Protein AF-A0A935DKF0-F1 (afdb_monomer_lite)

Radius of gyration: 23.88 Å; chains: 1; bounding box: 54×40×67 Å

Secondary structure (DSSP, 8-state):
-HHHHHHHTT--EEEEES-EEE-TTS--B--SEEEEET-PPPSSS--SEEEHHHHS---SEEEEEESSS-HHIIIIIHHHHHHHTT-SEEEEEETTTTEEEEEE-SSTT--S-EEEPPBTTBEEETTTTEEEEEETTEEEEEETTEE--S-SHHHHHHHHHHHHHHHHHHHHHHHHHHHHHHHHHHHHHHHHHTT----HHHHHHHHT---HHHHHHHHHHHTT-SSHHHHT-S--

pLDDT: mean 86.47, std 13.77, range [38.09, 98.38]

Sequence (236 aa):
MLGLHFKTLGRVVYLAEEMAVMYPGEEAFSPDVFAVLDVPQPDDDPRLAWVVVDEHKGLDFVLEVLHRGNRNKDLVMNVERYARLGIPEYFIYDRARQQIHGYRLIAPDARRYQCTVPQLGRYGSVVLGLDLVIQGGSLRLYYGIGELIGSDDLIGRLTGMVEDLEAKAEAAEAKIEQALAGMRVAVLAVLGARGIECPDEARARVMSCDDPATLQRWLMRATSVSSAAEALSVEP

Structure (mmCIF, N/CA/C/O backbone):
data_AF-A0A935DKF0-F1
#
_entry.id   AF-A0A935DKF0-F1
#
loop_
_atom_site.group_PDB
_atom_site.id
_atom_site.type_symbol
_atom_site.label_atom_id
_atom_site.label_alt_id
_atom_site.label_comp_id
_atom_site.label_asym_id
_atom_site.label_entity_id
_atom_site.label_seq_id
_atom_site.pdbx_PDB_ins_code
_atom_site.Cartn_x
_atom_site.Cartn_y
_atom_site.Cartn_z
_atom_site.occupancy
_atom_site.B_iso_or_equiv
_atom_site.auth_seq_id
_atom_site.auth_comp_id
_atom_site.auth_asym_id
_atom_site.auth_atom_id
_atom_site.pdbx_PDB_model_num
ATOM 1 N N . MET A 1 1 ? 0.871 -20.009 -16.047 1.00 42.47 1 MET A N 1
ATOM 2 C CA . MET A 1 1 ? 1.677 -19.773 -17.256 1.00 42.47 1 MET A CA 1
ATOM 3 C C . MET A 1 1 ? 1.910 -18.276 -17.595 1.00 42.47 1 MET A C 1
ATOM 5 O O . MET A 1 1 ? 1.881 -17.908 -18.759 1.00 42.47 1 MET A O 1
ATOM 9 N N . LEU A 1 2 ? 2.365 -17.413 -16.657 1.00 38.09 2 LEU A N 1
ATOM 10 C CA . LEU A 1 2 ? 3.020 -16.120 -17.017 1.00 38.09 2 LEU A CA 1
ATOM 11 C C . LEU A 1 2 ? 4.498 -16.212 -17.299 1.00 38.09 2 LEU A C 1
ATOM 13 O O . LEU A 1 2 ? 5.005 -15.426 -18.089 1.00 38.09 2 LEU A O 1
ATOM 17 N N . GLY A 1 3 ? 5.157 -17.224 -16.737 1.00 41.00 3 GLY A N 1
ATOM 18 C CA . GLY A 1 3 ? 6.376 -17.722 -17.349 1.00 41.00 3 GLY A CA 1
ATOM 19 C C . GLY A 1 3 ? 6.145 -18.000 -18.837 1.00 41.00 3 GLY A C 1
ATOM 20 O O . GLY A 1 3 ? 7.072 -17.811 -19.605 1.00 41.00 3 GLY A O 1
ATOM 21 N N . LEU A 1 4 ? 4.911 -18.347 -19.258 1.00 40.88 4 LEU A N 1
ATOM 22 C CA . LEU A 1 4 ? 4.519 -18.477 -20.660 1.00 40.88 4 LEU A CA 1
ATOM 23 C C . LEU A 1 4 ? 4.022 -17.168 -21.296 1.00 40.88 4 LEU A C 1
ATOM 25 O O . LEU A 1 4 ? 4.458 -16.920 -22.397 1.00 40.88 4 LEU A O 1
ATOM 29 N N . HIS A 1 5 ? 3.207 -16.302 -20.677 1.00 43.72 5 HIS A N 1
ATOM 30 C CA . HIS A 1 5 ? 2.820 -14.994 -21.258 1.00 43.72 5 HIS A CA 1
ATOM 31 C C . HIS A 1 5 ? 4.026 -14.069 -21.448 1.00 43.72 5 HIS A C 1
ATOM 33 O O . HIS A 1 5 ? 4.246 -13.565 -22.545 1.00 43.72 5 HIS A O 1
ATOM 39 N N . PHE A 1 6 ? 4.867 -13.919 -20.423 1.00 50.44 6 PHE A N 1
ATOM 40 C CA . PHE A 1 6 ? 6.128 -13.217 -20.558 1.00 50.44 6 PHE A CA 1
ATOM 41 C C . PHE A 1 6 ? 7.109 -14.010 -21.436 1.00 50.44 6 PHE A C 1
ATOM 43 O O . PHE A 1 6 ? 7.626 -13.371 -22.329 1.00 50.44 6 PHE A O 1
ATOM 50 N N . LYS A 1 7 ? 7.258 -15.354 -21.414 1.00 47.69 7 LYS A N 1
ATOM 51 C CA . LYS A 1 7 ? 8.008 -16.056 -22.507 1.00 47.69 7 LYS A CA 1
ATOM 52 C C . LYS A 1 7 ? 7.453 -15.765 -23.905 1.00 47.69 7 LYS A C 1
ATOM 54 O O . LYS A 1 7 ? 8.232 -15.634 -24.839 1.00 47.69 7 LYS A O 1
ATOM 59 N N . THR A 1 8 ? 6.132 -15.697 -24.059 1.00 45.69 8 THR A N 1
ATOM 60 C CA . THR A 1 8 ? 5.428 -15.450 -25.331 1.00 45.69 8 THR A CA 1
ATOM 61 C C . THR A 1 8 ? 5.636 -13.999 -25.771 1.00 45.69 8 THR A C 1
ATOM 63 O O . THR A 1 8 ? 5.724 -13.732 -26.964 1.00 45.69 8 THR A O 1
ATOM 66 N N . LEU A 1 9 ? 5.811 -13.079 -24.814 1.00 53.22 9 LEU A N 1
ATOM 67 C CA . LEU A 1 9 ? 6.280 -11.704 -25.009 1.00 53.22 9 LEU A CA 1
ATOM 68 C C . LEU A 1 9 ? 7.820 -11.554 -24.943 1.00 53.22 9 LEU A C 1
ATOM 70 O O . LEU A 1 9 ? 8.320 -10.441 -25.073 1.00 53.22 9 LEU A O 1
ATOM 74 N N . GLY A 1 10 ? 8.576 -12.636 -24.721 1.00 55.16 10 GLY A N 1
ATOM 75 C CA . GLY A 1 10 ? 10.035 -12.652 -24.534 1.00 55.16 10 GLY A CA 1
ATOM 76 C C . GLY A 1 10 ? 10.608 -12.064 -23.227 1.00 55.16 10 GLY A C 1
ATOM 77 O O . GLY A 1 10 ? 11.793 -11.757 -23.191 1.00 55.16 10 GLY A O 1
ATOM 78 N N . ARG A 1 11 ? 9.822 -11.877 -22.167 1.00 69.25 11 ARG A N 1
ATOM 79 C CA . ARG A 1 11 ? 10.219 -11.286 -20.876 1.00 69.25 11 ARG A CA 1
ATOM 80 C C . ARG A 1 11 ? 10.237 -12.334 -19.748 1.00 69.25 11 ARG A C 1
ATOM 82 O O . ARG A 1 11 ? 9.652 -13.410 -19.859 1.00 69.25 11 ARG A O 1
ATOM 89 N N . VAL A 1 12 ? 10.895 -12.015 -18.641 1.00 77.50 12 VAL A N 1
ATOM 90 C CA . VAL A 1 12 ? 10.924 -12.811 -17.399 1.00 77.50 12 VAL A CA 1
ATOM 91 C C . VAL A 1 12 ? 10.653 -11.848 -16.242 1.00 77.50 12 VAL A C 1
ATOM 93 O O . VAL A 1 12 ? 10.974 -10.669 -16.358 1.00 77.50 12 VAL A O 1
ATOM 96 N N . VAL A 1 13 ? 10.012 -12.290 -15.161 1.00 82.75 13 VAL A N 1
ATOM 97 C CA . VAL A 1 13 ? 9.739 -11.424 -14.006 1.00 82.75 13 VAL A CA 1
ATOM 98 C C . VAL A 1 13 ? 9.617 -12.236 -12.720 1.00 82.75 13 VAL A C 1
ATOM 100 O O . VAL A 1 13 ? 9.028 -13.319 -12.698 1.00 82.75 13 VAL A O 1
ATOM 103 N N . TYR A 1 14 ? 10.165 -11.674 -11.652 1.00 87.44 14 TYR A N 1
ATOM 104 C CA . TYR A 1 14 ? 10.030 -12.124 -10.282 1.00 87.44 14 TYR A CA 1
ATOM 105 C C . TYR A 1 14 ? 9.002 -11.236 -9.590 1.00 87.44 14 TYR A C 1
ATOM 107 O O . TYR A 1 14 ? 9.094 -10.012 -9.681 1.00 87.44 14 TYR A O 1
ATOM 115 N N . LEU A 1 15 ? 8.039 -11.840 -8.898 1.00 86.81 15 LEU A N 1
ATOM 116 C CA . LEU A 1 15 ? 7.048 -11.128 -8.092 1.00 86.81 15 LEU A CA 1
ATOM 117 C C . LEU A 1 15 ? 7.130 -11.616 -6.645 1.00 86.81 15 LEU A C 1
ATOM 119 O O . LEU A 1 15 ? 7.289 -12.820 -6.401 1.00 86.81 15 LEU A O 1
ATOM 123 N N . ALA A 1 16 ? 6.970 -10.703 -5.697 1.00 87.69 16 ALA A N 1
ATOM 124 C CA . ALA A 1 16 ? 6.840 -11.023 -4.282 1.00 87.69 16 ALA A CA 1
ATOM 125 C C . ALA A 1 16 ? 5.881 -10.052 -3.587 1.00 87.69 16 ALA A C 1
ATOM 127 O O . ALA A 1 16 ? 5.650 -8.943 -4.073 1.00 87.69 16 ALA A O 1
ATOM 128 N N . GLU A 1 17 ? 5.353 -10.501 -2.452 1.00 86.75 17 GLU A N 1
ATOM 129 C CA . GLU A 1 17 ? 4.490 -9.741 -1.552 1.00 86.75 17 GLU A CA 1
ATOM 130 C C . GLU A 1 17 ? 5.087 -9.732 -0.145 1.00 86.75 17 GLU A C 1
ATOM 132 O O . GLU A 1 17 ? 5.740 -10.707 0.240 1.00 86.75 17 GLU A O 1
ATOM 137 N N . GLU A 1 18 ? 4.890 -8.639 0.595 1.00 87.31 18 GLU A N 1
ATOM 138 C CA . GLU A 1 18 ? 5.276 -8.482 2.010 1.00 87.31 18 GLU A CA 1
ATOM 139 C C . GLU A 1 18 ? 6.719 -8.950 2.347 1.00 87.31 18 GLU A C 1
ATOM 141 O O . GLU A 1 18 ? 7.042 -9.269 3.496 1.00 87.31 18 GLU A O 1
ATOM 146 N N . MET A 1 19 ? 7.622 -8.957 1.359 1.00 91.88 19 MET A N 1
ATOM 147 C CA . MET A 1 19 ? 8.996 -9.444 1.481 1.00 91.88 19 MET A CA 1
ATOM 148 C C . MET A 1 19 ? 9.962 -8.294 1.763 1.00 91.88 19 MET A C 1
ATOM 150 O O . MET A 1 19 ? 9.940 -7.259 1.100 1.00 91.88 19 MET A O 1
ATOM 154 N N . ALA A 1 20 ? 10.878 -8.513 2.710 1.00 95.94 20 ALA A N 1
ATOM 155 C CA . ALA A 1 20 ? 11.903 -7.536 3.051 1.00 95.94 20 ALA A CA 1
ATOM 156 C C . ALA A 1 20 ? 12.843 -7.254 1.866 1.00 95.94 20 ALA A C 1
ATOM 158 O O . ALA A 1 20 ? 13.360 -8.172 1.231 1.00 95.94 20 ALA A O 1
ATOM 159 N N . VAL A 1 21 ? 13.113 -5.975 1.619 1.00 97.75 21 VAL A N 1
ATOM 160 C CA . VAL A 1 21 ? 13.995 -5.457 0.572 1.00 97.75 21 VAL A CA 1
ATOM 161 C C . VAL A 1 21 ? 15.093 -4.614 1.213 1.00 97.75 21 VAL A C 1
ATOM 163 O O . VAL A 1 21 ? 14.830 -3.752 2.058 1.00 97.75 21 VAL A O 1
ATOM 166 N N . MET A 1 22 ? 16.336 -4.855 0.802 1.00 98.06 22 MET A N 1
ATOM 167 C CA . MET A 1 22 ? 17.527 -4.208 1.349 1.00 98.06 22 MET A CA 1
ATOM 168 C C . MET A 1 22 ? 18.348 -3.568 0.232 1.00 98.06 22 MET A C 1
ATOM 170 O O . MET A 1 22 ? 18.976 -4.256 -0.576 1.00 98.06 22 MET A O 1
ATOM 174 N N . TYR A 1 23 ? 18.356 -2.234 0.210 1.00 97.62 23 TYR A N 1
ATOM 175 C CA . TYR A 1 23 ? 19.265 -1.437 -0.612 1.00 97.62 23 TYR A CA 1
ATOM 176 C C . TYR A 1 23 ? 20.509 -1.041 0.206 1.00 97.62 23 TYR A C 1
ATOM 178 O O . TYR A 1 23 ? 20.406 -0.845 1.419 1.00 97.62 23 TYR A O 1
ATOM 186 N N . PRO A 1 24 ? 21.690 -0.897 -0.422 1.00 96.00 24 PRO A N 1
ATOM 187 C CA . PRO A 1 24 ? 22.899 -0.479 0.284 1.00 96.00 24 PRO A CA 1
ATOM 188 C C . PRO A 1 24 ? 22.721 0.884 0.963 1.00 96.00 24 PRO A C 1
ATOM 190 O O . PRO A 1 24 ? 22.338 1.853 0.312 1.00 96.00 24 PRO A O 1
ATOM 193 N N . GLY A 1 25 ? 23.053 0.969 2.255 1.00 94.44 25 GLY A N 1
ATOM 194 C CA . GLY A 1 25 ? 23.004 2.226 3.013 1.00 94.44 25 GLY A CA 1
ATOM 195 C C . GLY A 1 25 ? 21.595 2.720 3.358 1.00 94.44 25 GLY A C 1
ATOM 196 O O . GLY A 1 25 ? 21.448 3.853 3.804 1.00 94.44 25 GLY A O 1
ATOM 197 N N . GLU A 1 26 ? 20.576 1.884 3.171 1.00 95.44 26 GLU A N 1
ATOM 198 C CA . GLU A 1 26 ? 19.169 2.210 3.394 1.00 95.44 26 GLU A CA 1
ATOM 199 C C . GLU A 1 26 ? 18.562 1.273 4.442 1.00 95.44 26 GLU A C 1
ATOM 201 O O . GLU A 1 26 ? 18.921 0.098 4.522 1.00 95.44 26 GLU A O 1
ATOM 206 N N . GLU A 1 27 ? 17.619 1.772 5.245 1.00 94.88 27 GLU A N 1
ATOM 207 C CA . GLU A 1 27 ? 16.865 0.910 6.163 1.00 94.88 27 GLU A CA 1
ATOM 208 C C . GLU A 1 27 ? 16.063 -0.135 5.377 1.00 94.88 27 GLU A C 1
ATOM 210 O O . GLU A 1 27 ? 15.491 0.170 4.329 1.00 94.88 27 GLU A O 1
ATOM 215 N N . ALA A 1 28 ? 15.976 -1.364 5.882 1.00 95.62 28 ALA A N 1
ATOM 216 C CA . ALA A 1 28 ? 15.141 -2.377 5.246 1.00 95.62 28 ALA A CA 1
ATOM 217 C C . ALA A 1 28 ? 13.673 -1.915 5.192 1.00 95.62 28 ALA A C 1
ATOM 219 O O . ALA A 1 28 ? 13.174 -1.252 6.103 1.00 95.62 28 ALA A O 1
ATOM 220 N N . PHE A 1 29 ? 12.974 -2.267 4.119 1.00 95.69 29 PHE A N 1
ATOM 221 C CA . PHE A 1 29 ? 11.543 -2.005 3.967 1.00 95.69 29 PHE A CA 1
ATOM 222 C C . PHE A 1 29 ? 10.854 -3.205 3.333 1.00 95.69 29 PHE A C 1
ATOM 224 O O . PHE A 1 29 ? 11.515 -4.056 2.753 1.00 95.69 29 PHE A O 1
ATOM 231 N N . SER A 1 30 ? 9.534 -3.282 3.452 1.00 95.00 30 SER A N 1
ATOM 232 C CA . SER A 1 30 ? 8.739 -4.365 2.882 1.00 95.00 30 SER A CA 1
ATOM 233 C C . SER A 1 30 ? 7.560 -3.752 2.131 1.00 95.00 30 SER A C 1
ATOM 235 O O . SER A 1 30 ? 6.676 -3.207 2.793 1.00 95.00 30 SER A O 1
ATOM 237 N N . PRO A 1 31 ? 7.596 -3.706 0.787 1.00 93.81 31 PRO A N 1
ATOM 238 C CA . PRO A 1 31 ? 6.445 -3.298 -0.009 1.00 93.81 31 PRO A CA 1
ATOM 239 C C . PRO A 1 31 ? 5.356 -4.369 0.017 1.00 93.81 31 PRO A C 1
ATOM 241 O O . PRO A 1 31 ? 5.678 -5.560 0.044 1.00 93.81 31 PRO A O 1
ATOM 244 N N . ASP A 1 32 ? 4.094 -3.960 -0.091 1.00 89.31 32 ASP A N 1
ATOM 245 C CA . ASP A 1 32 ? 2.977 -4.902 -0.192 1.00 89.31 32 ASP A CA 1
ATOM 246 C C . ASP A 1 32 ? 3.136 -5.812 -1.414 1.00 89.31 32 ASP A C 1
ATOM 248 O O . ASP A 1 32 ? 2.996 -7.025 -1.297 1.00 89.31 32 ASP A O 1
ATOM 252 N N . VAL A 1 33 ? 3.505 -5.245 -2.570 1.00 90.81 33 VAL A N 1
ATOM 253 C CA . VAL A 1 33 ? 3.852 -5.992 -3.784 1.00 90.81 33 VAL A CA 1
ATOM 254 C C . VAL A 1 33 ? 5.016 -5.328 -4.518 1.00 90.81 33 VAL A C 1
ATOM 256 O O . VAL A 1 33 ? 5.046 -4.108 -4.703 1.00 90.81 33 VAL A O 1
ATOM 259 N N . PHE A 1 34 ? 5.949 -6.126 -5.038 1.00 94.44 34 PHE A N 1
ATOM 260 C CA . PHE A 1 34 ? 6.952 -5.641 -5.986 1.00 94.44 34 PHE A CA 1
ATOM 261 C C . PHE A 1 34 ? 7.253 -6.632 -7.106 1.00 94.44 34 PHE A C 1
ATOM 263 O O . PHE A 1 34 ? 7.057 -7.842 -6.965 1.00 94.44 34 PHE A O 1
ATOM 270 N N . ALA A 1 35 ? 7.791 -6.106 -8.209 1.00 92.62 35 ALA A N 1
ATOM 271 C CA . ALA A 1 35 ? 8.281 -6.900 -9.325 1.00 92.62 35 ALA A CA 1
ATOM 272 C C . ALA A 1 35 ? 9.714 -6.529 -9.727 1.00 92.62 35 ALA A C 1
ATOM 274 O O . ALA A 1 35 ? 10.123 -5.365 -9.660 1.00 92.62 35 ALA A O 1
ATOM 275 N N . VAL A 1 36 ? 10.451 -7.534 -10.197 1.00 94.31 36 VAL A N 1
ATOM 276 C CA . VAL A 1 36 ? 11.792 -7.403 -10.776 1.00 94.31 36 VAL A CA 1
ATOM 277 C C . VAL A 1 36 ? 11.797 -8.106 -12.124 1.00 94.31 36 VAL A C 1
ATOM 279 O O . VAL A 1 36 ? 11.586 -9.314 -12.210 1.00 94.31 36 VAL A O 1
ATOM 282 N N . LEU A 1 37 ? 12.009 -7.353 -13.194 1.00 90.00 37 LEU A N 1
ATOM 283 C CA . LEU A 1 37 ? 12.078 -7.874 -14.550 1.00 90.00 37 LEU A CA 1
ATOM 284 C C . LEU A 1 37 ? 13.372 -8.654 -14.774 1.00 90.00 37 LEU A C 1
ATOM 286 O O . LEU A 1 37 ? 14.383 -8.446 -14.108 1.00 90.00 37 LEU A O 1
ATOM 290 N N . ASP A 1 38 ? 13.351 -9.532 -15.762 1.00 88.62 38 ASP A N 1
ATOM 291 C CA . ASP A 1 38 ? 14.474 -10.345 -16.231 1.00 88.62 38 ASP A CA 1
ATOM 292 C C . ASP A 1 38 ? 15.071 -11.284 -15.168 1.00 88.62 38 ASP A C 1
ATOM 294 O O . ASP A 1 38 ? 16.125 -11.878 -15.384 1.00 88.62 38 ASP A O 1
ATOM 298 N N . VAL A 1 39 ? 14.378 -11.463 -14.039 1.00 88.94 39 VAL A N 1
ATOM 299 C CA . VAL A 1 39 ? 14.744 -12.399 -12.973 1.00 88.94 39 VAL A CA 1
ATOM 300 C C . VAL A 1 39 ? 13.658 -13.463 -12.855 1.00 88.94 39 VAL A C 1
ATOM 302 O O . VAL A 1 39 ? 12.492 -13.114 -12.684 1.00 88.94 39 VAL A O 1
ATOM 305 N N . PRO A 1 40 ? 13.985 -14.760 -12.967 1.00 83.00 40 PRO A N 1
ATOM 306 C CA . PRO A 1 40 ? 12.988 -15.812 -12.845 1.00 83.00 40 PRO A CA 1
ATOM 307 C C . PRO A 1 40 ? 12.544 -16.011 -11.390 1.00 83.00 40 PRO A C 1
ATOM 309 O O . PRO A 1 40 ? 13.324 -15.857 -10.444 1.00 83.00 40 PRO A O 1
ATOM 312 N N . GLN A 1 41 ? 11.286 -16.419 -11.220 1.00 79.44 41 GLN A N 1
ATOM 313 C CA . GLN A 1 41 ? 10.832 -17.041 -9.979 1.00 79.44 41 GLN A CA 1
ATOM 314 C C . GLN A 1 41 ? 11.560 -18.392 -9.838 1.00 79.44 41 GLN A C 1
ATOM 316 O O . GLN A 1 41 ? 11.537 -19.164 -10.797 1.00 79.44 41 GLN A O 1
ATOM 321 N N . PRO A 1 42 ? 12.239 -18.672 -8.713 1.00 78.38 42 PRO A N 1
ATOM 322 C CA . PRO A 1 42 ? 12.850 -19.978 -8.500 1.00 78.38 42 PRO A CA 1
ATOM 323 C C . PRO A 1 42 ? 11.754 -21.039 -8.330 1.00 78.38 42 PRO A C 1
ATOM 325 O O . PRO A 1 42 ? 10.728 -20.764 -7.705 1.00 78.38 42 PRO A O 1
ATOM 328 N N . ASP A 1 43 ? 11.970 -22.226 -8.905 1.00 69.06 43 ASP A N 1
ATOM 329 C CA . ASP A 1 43 ? 11.039 -23.359 -8.797 1.00 69.06 43 ASP A CA 1
ATOM 330 C C . ASP A 1 43 ? 11.074 -23.987 -7.388 1.00 69.06 43 ASP A C 1
ATOM 332 O O . ASP A 1 43 ? 10.043 -24.424 -6.882 1.00 69.06 43 ASP A O 1
ATOM 336 N N . ASP A 1 44 ? 12.243 -23.946 -6.737 1.00 65.88 44 ASP A N 1
ATOM 337 C CA . ASP A 1 44 ? 12.513 -24.440 -5.384 1.00 65.88 44 ASP A CA 1
ATOM 338 C C . ASP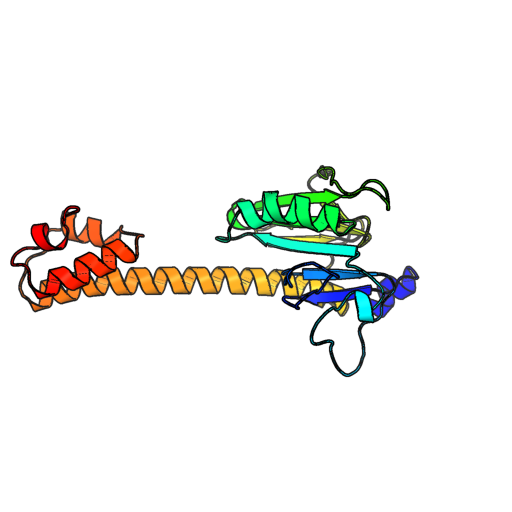 A 1 44 ? 13.281 -23.372 -4.578 1.00 65.88 44 ASP A C 1
ATOM 340 O O . ASP A 1 44 ? 14.088 -22.638 -5.145 1.00 65.88 44 ASP A O 1
ATOM 344 N N . ASP A 1 45 ? 13.063 -23.318 -3.258 1.00 63.94 45 ASP A N 1
ATOM 345 C CA . ASP A 1 45 ? 13.691 -22.379 -2.304 1.00 63.94 45 ASP A CA 1
ATOM 346 C C . ASP A 1 45 ? 13.329 -20.888 -2.532 1.00 63.94 45 ASP A C 1
ATOM 348 O O . ASP A 1 45 ? 14.038 -20.139 -3.216 1.00 63.94 45 ASP A O 1
ATOM 352 N N . PRO A 1 46 ? 12.183 -20.420 -1.994 1.00 77.12 46 PRO A N 1
ATOM 353 C CA . PRO A 1 46 ? 11.786 -19.029 -2.137 1.00 77.12 46 PRO A CA 1
ATOM 354 C C . PRO A 1 46 ? 12.746 -18.115 -1.370 1.00 77.12 46 PRO A C 1
ATOM 356 O O . PRO A 1 46 ? 13.083 -18.356 -0.211 1.00 77.12 46 PRO A O 1
ATOM 359 N N . ARG A 1 47 ? 13.130 -17.002 -2.003 1.00 87.31 47 ARG A N 1
ATOM 360 C CA . ARG A 1 47 ? 13.923 -15.955 -1.350 1.00 87.31 47 ARG A CA 1
ATOM 361 C C . ARG A 1 47 ? 13.231 -15.505 -0.065 1.00 87.31 47 ARG A C 1
ATOM 363 O O . ARG A 1 47 ? 12.040 -15.209 -0.075 1.00 87.31 47 ARG A O 1
ATOM 370 N N . LEU A 1 48 ? 13.991 -15.393 1.021 1.00 90.19 48 LEU A N 1
ATOM 371 C CA . LEU A 1 48 ? 13.492 -14.827 2.281 1.00 90.19 48 LEU A CA 1
ATOM 372 C C . LEU A 1 48 ? 13.485 -13.291 2.263 1.00 90.19 48 LEU A C 1
ATOM 374 O O . LEU A 1 48 ? 12.719 -12.663 2.990 1.00 90.19 48 LEU A O 1
ATOM 378 N N . ALA A 1 49 ? 14.350 -12.689 1.444 1.00 94.12 49 ALA A N 1
ATOM 379 C CA . ALA A 1 49 ? 14.463 -11.251 1.257 1.00 94.12 49 ALA A CA 1
ATOM 380 C C . ALA A 1 49 ? 15.062 -10.931 -0.119 1.00 94.12 49 ALA A C 1
ATOM 382 O O . ALA A 1 49 ? 15.766 -11.754 -0.705 1.00 94.12 49 ALA A O 1
ATOM 383 N N . TRP A 1 50 ? 14.827 -9.713 -0.602 1.00 96.62 50 TRP A N 1
ATOM 384 C CA . TRP A 1 50 ? 15.485 -9.159 -1.779 1.00 96.62 50 TRP A CA 1
ATOM 385 C C . TRP A 1 50 ? 16.654 -8.262 -1.361 1.00 96.62 50 TRP A C 1
ATOM 387 O O . TRP A 1 50 ? 16.463 -7.112 -0.954 1.00 96.62 50 TRP A O 1
ATOM 397 N N . VAL A 1 51 ? 17.879 -8.774 -1.452 1.00 97.00 51 VAL A N 1
ATOM 398 C CA . VAL A 1 51 ? 19.092 -8.015 -1.117 1.00 97.00 51 VAL A CA 1
ATOM 399 C C . VAL A 1 51 ? 19.729 -7.511 -2.405 1.00 97.00 51 VAL A C 1
ATOM 401 O O . VAL A 1 51 ? 20.306 -8.281 -3.163 1.00 97.00 51 VAL A O 1
ATOM 404 N N . VAL A 1 52 ? 19.658 -6.203 -2.663 1.00 97.25 52 VAL A N 1
ATOM 405 C CA . VAL A 1 52 ? 20.078 -5.614 -3.952 1.00 97.25 52 VAL A CA 1
ATOM 406 C C . VAL A 1 52 ? 21.563 -5.830 -4.247 1.00 97.25 52 VAL A C 1
ATOM 408 O O . VAL A 1 52 ? 21.941 -5.939 -5.410 1.00 97.25 52 VAL A O 1
ATOM 411 N N . VAL A 1 53 ? 22.404 -5.904 -3.210 1.00 96.38 53 VAL A N 1
ATOM 412 C CA . VAL A 1 53 ? 23.835 -6.223 -3.362 1.00 96.38 53 VAL A CA 1
ATOM 413 C C . VAL A 1 53 ? 24.027 -7.641 -3.890 1.00 96.38 53 VAL A C 1
ATOM 415 O O . VAL A 1 53 ? 24.830 -7.837 -4.795 1.00 96.38 53 VAL A O 1
ATOM 418 N N . ASP A 1 54 ? 23.275 -8.604 -3.360 1.00 95.00 54 ASP A N 1
ATOM 419 C CA . ASP A 1 54 ? 23.416 -10.018 -3.710 1.00 95.00 54 ASP A CA 1
ATOM 420 C C . ASP A 1 54 ? 22.763 -10.307 -5.070 1.00 95.00 54 ASP A C 1
ATOM 422 O O . ASP A 1 54 ? 23.338 -10.982 -5.924 1.00 95.00 54 ASP A O 1
ATOM 426 N N . GLU A 1 55 ? 21.592 -9.717 -5.319 1.00 94.19 55 GLU A N 1
ATOM 427 C CA . GLU A 1 55 ? 20.843 -9.859 -6.574 1.00 94.19 55 GLU A CA 1
ATOM 428 C C . GLU A 1 55 ? 21.437 -9.028 -7.721 1.00 94.19 55 GLU A C 1
ATOM 430 O O . GLU A 1 55 ? 21.107 -9.245 -8.885 1.00 94.19 55 GLU A O 1
ATOM 435 N N . HIS A 1 56 ? 22.296 -8.049 -7.408 1.00 95.38 56 HIS A N 1
ATOM 436 C CA . HIS A 1 56 ? 22.853 -7.072 -8.353 1.00 95.38 56 HIS A CA 1
ATOM 437 C C . HIS A 1 56 ? 21.784 -6.296 -9.147 1.00 95.38 56 HIS A C 1
ATOM 439 O O . HIS A 1 56 ? 22.062 -5.737 -10.212 1.00 95.38 56 HIS A O 1
ATOM 445 N N . LYS A 1 57 ? 20.548 -6.250 -8.634 1.00 95.62 57 LYS A N 1
ATOM 446 C CA . LYS A 1 57 ? 19.397 -5.627 -9.287 1.00 95.62 57 LYS A CA 1
ATOM 447 C C . LYS A 1 57 ? 18.411 -5.063 -8.263 1.00 95.62 57 LYS A C 1
ATOM 449 O O . LYS A 1 57 ? 18.096 -5.692 -7.255 1.00 95.62 57 LYS A O 1
ATOM 454 N N . GLY A 1 58 ? 17.948 -3.843 -8.527 1.00 96.44 58 GLY A N 1
ATOM 455 C CA . GLY A 1 58 ? 16.883 -3.189 -7.767 1.00 96.44 58 GLY A CA 1
ATOM 456 C C . GLY A 1 58 ? 15.487 -3.590 -8.245 1.00 96.44 58 GLY A C 1
ATOM 457 O O . GLY A 1 58 ? 15.336 -4.302 -9.234 1.00 96.44 58 GLY A O 1
ATOM 458 N N . LEU A 1 59 ? 14.464 -3.099 -7.551 1.00 97.94 59 LEU A N 1
ATOM 459 C CA . LEU A 1 59 ? 13.069 -3.288 -7.936 1.00 97.94 59 LEU A CA 1
ATOM 460 C C . LEU A 1 59 ? 12.733 -2.495 -9.202 1.00 97.94 59 LEU A C 1
ATOM 462 O O . LEU A 1 59 ? 13.171 -1.352 -9.352 1.00 97.94 59 LEU A O 1
ATOM 466 N N . ASP A 1 60 ? 11.908 -3.079 -10.070 1.00 97.38 60 ASP A N 1
ATOM 467 C CA . ASP A 1 60 ? 11.425 -2.426 -11.291 1.00 97.38 60 ASP A CA 1
ATOM 468 C C . ASP A 1 60 ? 10.036 -1.788 -11.093 1.00 97.38 60 ASP A C 1
ATOM 470 O O . ASP A 1 60 ? 9.712 -0.763 -11.694 1.00 97.38 60 ASP A O 1
ATOM 474 N N . PHE A 1 61 ? 9.213 -2.377 -10.225 1.00 97.06 61 PHE A N 1
ATOM 475 C CA . PHE A 1 61 ? 7.853 -1.92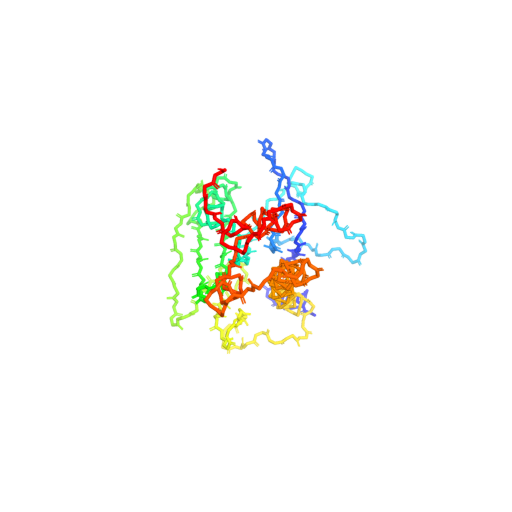8 -9.933 1.00 97.06 61 PHE A CA 1
ATOM 476 C C . PHE A 1 61 ? 7.512 -2.179 -8.467 1.00 97.06 61 PHE A C 1
ATOM 478 O O . PHE A 1 61 ? 7.858 -3.230 -7.926 1.00 97.06 61 PHE A O 1
ATOM 485 N N . VAL A 1 62 ? 6.783 -1.249 -7.856 1.00 97.44 62 VAL A N 1
ATOM 486 C CA . VAL A 1 62 ? 6.196 -1.399 -6.520 1.00 97.44 62 VAL A CA 1
ATOM 487 C C . VAL A 1 62 ? 4.720 -1.002 -6.550 1.00 97.44 62 VAL A C 1
ATOM 489 O O . VAL A 1 62 ? 4.366 0.005 -7.166 1.00 97.44 62 VAL A O 1
ATOM 492 N N . LEU A 1 63 ? 3.876 -1.763 -5.855 1.00 94.38 63 LEU A N 1
ATOM 493 C CA . LEU A 1 63 ? 2.476 -1.450 -5.581 1.00 94.38 63 LEU A CA 1
ATOM 494 C C . LEU A 1 63 ? 2.220 -1.539 -4.072 1.00 94.38 63 LEU A C 1
ATOM 496 O O . LEU A 1 63 ? 2.524 -2.556 -3.462 1.00 94.38 63 LEU A O 1
ATOM 500 N N . GLU A 1 64 ? 1.637 -0.487 -3.502 1.00 92.62 64 GLU A N 1
ATOM 501 C CA . GLU A 1 64 ? 1.185 -0.448 -2.101 1.00 92.62 64 GLU A CA 1
ATOM 502 C C . GLU A 1 64 ? -0.343 -0.348 -2.040 1.00 92.62 64 GLU A C 1
ATOM 504 O O . GLU A 1 64 ? -0.960 0.346 -2.858 1.00 92.62 64 GLU A O 1
ATOM 509 N N . VAL A 1 65 ? -0.965 -0.988 -1.053 1.00 88.31 65 VAL A N 1
ATOM 510 C CA . VAL A 1 65 ? -2.407 -0.925 -0.791 1.00 88.31 65 VAL A CA 1
ATOM 511 C C . VAL A 1 65 ? -2.650 -0.061 0.447 1.00 88.31 65 VAL A C 1
ATOM 513 O O . VAL A 1 65 ? -2.566 -0.482 1.600 1.00 88.31 65 VAL A O 1
ATOM 516 N N . LEU A 1 66 ? -3.000 1.202 0.212 1.00 84.56 66 LEU A N 1
ATOM 517 C CA . LEU A 1 66 ? -3.278 2.164 1.269 1.00 84.56 66 LEU A CA 1
ATOM 518 C C . LEU A 1 66 ? -4.720 2.009 1.780 1.00 84.56 66 LEU A C 1
ATOM 520 O O . LEU A 1 66 ? -5.685 2.361 1.101 1.00 84.56 66 LEU A O 1
ATOM 524 N N . HIS A 1 67 ? -4.857 1.544 3.022 1.00 74.81 67 HIS A N 1
ATOM 525 C CA . HIS A 1 67 ? -6.125 1.523 3.762 1.00 74.81 67 HIS A CA 1
ATOM 526 C C . HIS A 1 67 ? -6.120 2.558 4.914 1.00 74.81 67 HIS A C 1
ATOM 528 O O . HIS A 1 67 ? -6.158 3.762 4.662 1.00 74.81 67 HIS A O 1
ATOM 534 N N . ARG A 1 68 ? -6.015 2.124 6.181 1.00 64.56 68 ARG A N 1
ATOM 535 C CA . ARG A 1 68 ? -5.871 2.980 7.386 1.00 64.56 68 ARG A CA 1
ATOM 536 C C . ARG A 1 68 ? -4.400 3.252 7.758 1.00 64.56 68 ARG A C 1
ATOM 538 O O . ARG A 1 68 ? -4.102 3.659 8.878 1.00 64.56 68 ARG A O 1
ATOM 545 N N . GLY A 1 69 ? -3.481 2.992 6.827 1.00 69.31 69 GLY A N 1
ATOM 546 C CA . GLY A 1 69 ? -2.043 3.192 6.995 1.00 69.31 69 GLY A CA 1
ATOM 547 C C . GLY A 1 69 ? -1.634 4.666 7.049 1.00 69.31 69 GLY A C 1
ATOM 548 O O . GLY A 1 69 ? -2.436 5.587 6.861 1.00 69.31 69 GLY A O 1
ATOM 549 N N . ASN A 1 70 ? -0.349 4.906 7.300 1.00 80.50 70 ASN A N 1
ATOM 550 C CA . ASN A 1 70 ? 0.195 6.257 7.322 1.00 80.50 70 ASN A CA 1
ATOM 551 C C . ASN A 1 70 ? 0.253 6.830 5.896 1.00 80.50 70 ASN A C 1
ATOM 553 O O . ASN A 1 70 ? 1.225 6.646 5.177 1.00 80.50 70 ASN A O 1
ATOM 557 N N . ARG A 1 71 ? -0.759 7.611 5.510 1.00 89.50 71 ARG A N 1
ATOM 558 C CA . ARG A 1 71 ? -0.817 8.258 4.187 1.00 89.50 71 ARG A CA 1
ATOM 559 C C . ARG A 1 71 ? 0.429 9.079 3.849 1.00 89.50 71 ARG A C 1
ATOM 561 O O . ARG A 1 71 ? 0.789 9.164 2.683 1.00 89.50 71 ARG A O 1
ATOM 568 N N . ASN A 1 72 ? 1.056 9.715 4.841 1.00 89.88 72 ASN A N 1
ATOM 569 C CA . ASN A 1 72 ? 2.276 10.490 4.619 1.00 89.88 72 ASN A CA 1
ATOM 570 C C . ASN A 1 72 ? 3.455 9.575 4.251 1.00 89.88 72 ASN A C 1
ATOM 572 O O . ASN A 1 72 ? 4.226 9.923 3.359 1.00 89.88 72 ASN A O 1
ATOM 576 N N . LYS A 1 73 ? 3.539 8.383 4.861 1.00 90.88 73 LYS A N 1
ATOM 577 C CA . LYS A 1 73 ? 4.513 7.352 4.481 1.00 90.88 73 LYS A CA 1
ATOM 578 C C . LYS A 1 73 ? 4.367 7.026 2.995 1.00 90.88 73 LYS A C 1
ATOM 580 O O . LYS A 1 73 ? 5.317 7.228 2.251 1.00 90.88 73 LYS A O 1
ATOM 585 N N . ASP A 1 74 ? 3.188 6.601 2.549 1.00 91.88 74 ASP A N 1
ATOM 586 C CA . ASP A 1 74 ? 3.053 6.053 1.192 1.00 91.88 74 ASP A CA 1
ATOM 587 C C . ASP A 1 74 ? 2.971 7.152 0.112 1.00 91.88 74 ASP A C 1
ATOM 589 O O . ASP A 1 74 ? 3.640 7.065 -0.912 1.00 91.88 74 ASP A O 1
ATOM 593 N N . LEU A 1 75 ? 2.243 8.252 0.348 1.00 94.56 75 LEU A N 1
ATOM 594 C CA . LEU A 1 75 ? 2.028 9.311 -0.660 1.00 94.56 75 LEU A CA 1
ATOM 595 C C . LEU A 1 75 ? 3.123 10.386 -0.711 1.00 94.56 75 LEU A C 1
ATOM 597 O O . LEU A 1 75 ? 3.095 11.227 -1.611 1.00 94.56 75 LEU A O 1
ATOM 601 N N . VAL A 1 76 ? 4.047 10.410 0.253 1.00 95.00 76 VAL A N 1
ATOM 602 C CA . VAL A 1 76 ? 5.118 11.420 0.315 1.00 95.00 76 VAL A CA 1
ATOM 603 C C . VAL A 1 76 ? 6.473 10.760 0.529 1.00 95.00 76 VAL A C 1
ATOM 605 O O . VAL A 1 76 ? 7.324 10.819 -0.358 1.00 95.00 76 VAL A O 1
ATOM 608 N N . MET A 1 77 ? 6.682 10.104 1.673 1.00 95.88 77 MET A N 1
ATOM 609 C CA . MET A 1 77 ? 8.006 9.587 2.033 1.00 95.88 77 MET A CA 1
ATOM 610 C C . MET A 1 77 ? 8.481 8.503 1.058 1.00 95.88 77 MET A C 1
ATOM 612 O O . MET A 1 77 ? 9.608 8.574 0.570 1.00 95.88 77 MET A O 1
ATOM 616 N N . ASN A 1 78 ? 7.623 7.533 0.734 1.00 96.75 78 ASN A N 1
ATOM 617 C CA . ASN A 1 78 ? 7.924 6.447 -0.195 1.00 96.75 78 ASN A CA 1
ATOM 618 C C . ASN A 1 78 ? 8.065 6.953 -1.631 1.00 96.75 78 ASN A C 1
ATOM 620 O O . ASN A 1 78 ? 8.973 6.516 -2.331 1.00 96.75 78 ASN A O 1
ATOM 624 N N . VAL A 1 79 ? 7.255 7.933 -2.050 1.00 97.81 79 VAL A N 1
ATOM 625 C CA . VAL A 1 79 ? 7.395 8.579 -3.368 1.00 97.81 79 VAL A CA 1
ATOM 626 C C . VAL A 1 79 ? 8.801 9.157 -3.533 1.00 97.81 79 VAL A C 1
ATOM 628 O O . VAL A 1 79 ? 9.472 8.896 -4.530 1.00 97.81 79 VAL A O 1
ATOM 631 N N . GLU A 1 80 ? 9.291 9.912 -2.550 1.00 97.69 80 GLU A N 1
ATOM 632 C CA . GLU A 1 80 ? 10.647 10.459 -2.613 1.00 97.69 80 GLU A CA 1
ATOM 633 C C . GLU A 1 80 ? 11.716 9.372 -2.484 1.00 97.69 80 GLU A C 1
ATOM 635 O O . GLU A 1 80 ? 12.721 9.397 -3.198 1.00 97.69 80 GLU A O 1
ATOM 640 N N . ARG A 1 81 ? 11.516 8.423 -1.566 1.00 97.88 81 ARG A N 1
ATOM 641 C CA . ARG A 1 81 ? 12.477 7.360 -1.280 1.00 97.88 81 ARG A CA 1
ATOM 642 C C . ARG A 1 81 ? 12.678 6.447 -2.481 1.00 97.88 81 ARG A C 1
ATOM 644 O O . ARG A 1 81 ? 13.806 6.298 -2.934 1.00 97.88 81 ARG A O 1
ATOM 651 N N . TYR A 1 82 ? 11.612 5.871 -3.019 1.00 98.31 82 TYR A N 1
ATOM 652 C CA . TYR A 1 82 ? 11.686 4.919 -4.127 1.00 98.31 82 TYR A CA 1
ATOM 653 C C . TYR A 1 82 ? 12.227 5.568 -5.401 1.00 98.31 82 TYR A C 1
ATOM 655 O O . TYR A 1 82 ? 13.038 4.958 -6.100 1.00 98.31 82 TYR A O 1
ATOM 663 N N . ALA A 1 83 ? 11.924 6.851 -5.625 1.00 98.12 83 ALA A N 1
ATOM 664 C CA . ALA A 1 83 ? 12.562 7.614 -6.690 1.00 98.12 83 ALA A CA 1
ATOM 665 C C . ALA A 1 83 ? 14.085 7.721 -6.492 1.00 98.12 83 ALA A C 1
ATOM 667 O O . ALA A 1 83 ? 14.838 7.508 -7.442 1.00 98.12 83 ALA A O 1
ATOM 668 N N . ARG A 1 84 ? 14.567 8.007 -5.271 1.00 97.56 84 ARG A N 1
ATOM 669 C CA . ARG A 1 84 ? 16.013 8.044 -4.963 1.00 97.56 84 ARG A CA 1
ATOM 670 C C . ARG A 1 84 ? 16.696 6.683 -5.119 1.00 97.56 84 ARG A C 1
ATOM 672 O O . ARG A 1 84 ? 17.854 6.643 -5.530 1.00 97.56 84 ARG A O 1
ATOM 679 N N . LEU A 1 85 ? 15.986 5.592 -4.839 1.00 97.56 85 LEU A N 1
ATOM 680 C CA . LEU A 1 85 ? 16.474 4.226 -5.067 1.00 97.56 85 LEU A CA 1
ATOM 681 C C . LEU A 1 85 ? 16.511 3.842 -6.554 1.00 97.56 85 LEU A C 1
ATOM 683 O O . LEU A 1 85 ? 17.074 2.807 -6.902 1.00 97.56 85 LEU A O 1
ATOM 687 N N . GLY A 1 86 ? 15.941 4.673 -7.431 1.00 97.69 86 GLY A N 1
ATOM 688 C CA . GLY A 1 86 ? 15.897 4.419 -8.867 1.00 97.69 86 GLY A CA 1
ATOM 689 C C . GLY A 1 86 ? 14.835 3.399 -9.275 1.00 97.69 86 GLY A C 1
ATOM 690 O O . GLY A 1 86 ? 14.950 2.842 -10.360 1.00 97.69 86 GLY A O 1
ATOM 691 N N . ILE A 1 87 ? 13.823 3.150 -8.435 1.00 98.31 87 ILE A N 1
ATOM 692 C CA . ILE A 1 87 ? 12.725 2.231 -8.756 1.00 98.31 87 ILE A CA 1
ATOM 693 C C . ILE A 1 87 ? 11.878 2.872 -9.873 1.00 98.31 87 ILE A C 1
ATOM 695 O O . ILE A 1 87 ? 11.331 3.954 -9.650 1.00 98.31 87 ILE A O 1
ATOM 699 N N . PRO A 1 88 ? 11.760 2.270 -11.068 1.00 98.25 88 PRO A N 1
ATOM 700 C CA . PRO A 1 88 ? 11.118 2.885 -12.230 1.00 98.25 88 PRO A CA 1
ATOM 701 C C . PRO A 1 88 ? 9.648 3.271 -12.042 1.00 98.25 88 PRO A C 1
ATOM 703 O O . PRO A 1 88 ? 9.258 4.372 -12.444 1.00 98.25 88 PRO A O 1
ATOM 706 N N . GLU A 1 89 ? 8.836 2.398 -11.444 1.00 98.19 89 GLU A N 1
ATOM 707 C CA . GLU A 1 89 ? 7.402 2.626 -11.248 1.00 98.19 89 GLU A CA 1
ATOM 708 C C . GLU A 1 89 ? 6.954 2.352 -9.816 1.00 98.19 89 GLU A C 1
ATOM 710 O O . GLU A 1 89 ? 7.313 1.342 -9.214 1.00 98.19 89 GLU A O 1
ATOM 715 N N . TYR A 1 90 ? 6.115 3.249 -9.302 1.00 98.38 90 TYR A N 1
ATOM 716 C CA . TYR A 1 90 ? 5.499 3.127 -7.991 1.00 98.38 90 TYR A CA 1
ATOM 717 C C . TYR A 1 90 ? 4.011 3.462 -8.074 1.00 98.38 90 TYR A C 1
ATOM 719 O O . TYR A 1 90 ? 3.632 4.560 -8.489 1.00 98.38 90 TYR A O 1
ATOM 727 N N . PHE A 1 91 ? 3.167 2.513 -7.688 1.00 97.25 91 PHE A N 1
ATOM 728 C CA . PHE A 1 91 ? 1.722 2.668 -7.644 1.00 97.25 91 PHE A CA 1
ATOM 729 C C . PHE A 1 91 ? 1.202 2.493 -6.221 1.00 97.25 91 PHE A C 1
ATOM 731 O O . PHE A 1 91 ? 1.745 1.737 -5.422 1.00 97.25 91 PHE A O 1
ATOM 738 N N . ILE A 1 92 ? 0.128 3.204 -5.905 1.00 95.38 92 ILE A N 1
ATOM 739 C CA . ILE A 1 92 ? -0.567 3.105 -4.628 1.00 95.38 92 ILE A CA 1
ATOM 740 C C . ILE A 1 92 ? -2.046 2.965 -4.936 1.00 95.38 92 ILE A C 1
ATOM 742 O O . ILE A 1 92 ? -2.633 3.849 -5.568 1.00 95.38 92 ILE A O 1
ATOM 746 N N . TYR A 1 93 ? -2.649 1.880 -4.476 1.00 92.88 93 TYR A N 1
ATOM 747 C CA . TYR A 1 93 ? -4.089 1.725 -4.461 1.00 92.88 93 TYR A CA 1
ATOM 748 C C . TYR A 1 93 ? -4.642 2.216 -3.121 1.00 92.88 93 TYR A C 1
ATOM 750 O O . TYR A 1 93 ? -4.525 1.555 -2.096 1.00 92.88 93 TYR A O 1
ATOM 758 N N . ASP A 1 94 ? -5.243 3.403 -3.123 1.00 91.69 94 ASP A N 1
ATOM 759 C CA . ASP A 1 94 ? -5.953 3.965 -1.978 1.00 91.69 94 ASP A CA 1
ATOM 760 C C . ASP A 1 94 ? -7.353 3.354 -1.893 1.00 91.69 94 ASP A C 1
ATOM 762 O O . ASP A 1 94 ? -8.321 3.868 -2.468 1.00 91.69 94 ASP A O 1
ATOM 766 N N . ARG A 1 95 ? -7.456 2.234 -1.172 1.00 85.44 95 ARG A N 1
ATOM 767 C CA . ARG A 1 95 ? -8.701 1.482 -0.977 1.00 85.44 95 ARG A CA 1
ATOM 768 C C . ARG A 1 95 ? -9.756 2.332 -0.277 1.00 85.44 95 ARG A C 1
ATOM 770 O O . ARG A 1 95 ? -10.923 2.279 -0.658 1.00 85.44 95 ARG A O 1
ATOM 777 N N . ALA A 1 96 ? -9.366 3.146 0.703 1.00 83.38 96 ALA A N 1
ATOM 778 C CA . ALA A 1 96 ? -10.308 3.983 1.446 1.00 83.38 96 ALA A CA 1
ATOM 779 C C . ALA A 1 96 ? -10.963 5.050 0.553 1.00 83.38 96 ALA A C 1
ATOM 781 O O . ALA A 1 96 ? -12.148 5.344 0.709 1.00 83.38 96 ALA A O 1
ATOM 782 N N . ARG A 1 97 ? -10.211 5.625 -0.396 1.00 89.81 97 ARG A N 1
ATOM 783 C CA . ARG A 1 97 ? -10.723 6.654 -1.322 1.00 89.81 97 ARG A CA 1
ATOM 784 C C . ARG A 1 97 ? -11.135 6.132 -2.690 1.00 89.81 97 ARG A C 1
ATOM 786 O O . ARG A 1 97 ? -11.658 6.916 -3.477 1.00 89.81 97 ARG A O 1
ATOM 793 N N . GLN A 1 98 ? -10.905 4.852 -2.973 1.00 89.88 98 GLN A N 1
ATOM 794 C CA . GLN A 1 98 ? -11.099 4.262 -4.297 1.00 89.88 98 GLN A CA 1
ATOM 795 C C . GLN A 1 98 ? -10.334 5.041 -5.377 1.00 89.88 98 GLN A C 1
ATOM 797 O O . GLN A 1 98 ? -10.895 5.463 -6.388 1.00 89.88 98 GLN A O 1
ATOM 802 N N . GLN A 1 99 ? -9.034 5.250 -5.148 1.00 92.62 99 GLN A N 1
ATOM 803 C CA . GLN A 1 99 ? -8.143 5.977 -6.059 1.00 92.62 99 GLN A CA 1
ATOM 804 C C . GLN A 1 99 ? -6.849 5.205 -6.310 1.00 92.62 99 GLN A C 1
ATOM 806 O O . GLN A 1 99 ? -6.366 4.489 -5.439 1.00 92.62 99 GLN A O 1
ATOM 811 N N . ILE A 1 100 ? -6.266 5.382 -7.497 1.00 94.94 100 ILE A N 1
ATOM 812 C CA . ILE A 1 100 ? -4.900 4.941 -7.789 1.00 94.94 100 ILE A CA 1
ATOM 813 C C . ILE A 1 100 ? -4.018 6.183 -7.899 1.00 94.94 100 ILE A C 1
ATOM 815 O O . ILE A 1 100 ? -4.345 7.144 -8.601 1.00 94.94 100 ILE A O 1
ATOM 819 N N . HIS A 1 101 ? -2.873 6.148 -7.231 1.00 96.56 101 HIS A N 1
ATOM 820 C CA . HIS A 1 101 ? -1.780 7.086 -7.447 1.00 96.56 101 HIS A CA 1
ATOM 821 C C . HIS A 1 101 ? -0.672 6.346 -8.188 1.00 96.56 101 HIS A C 1
ATOM 823 O O . HIS A 1 101 ? -0.238 5.293 -7.740 1.00 96.56 101 HIS A O 1
ATOM 829 N N . GLY A 1 102 ? -0.234 6.869 -9.331 1.00 97.50 102 GLY A N 1
ATOM 830 C CA . GLY A 1 102 ? 0.867 6.289 -10.098 1.00 97.50 102 GLY A CA 1
ATOM 831 C C . GLY A 1 102 ? 2.017 7.273 -10.217 1.00 97.50 102 GLY A C 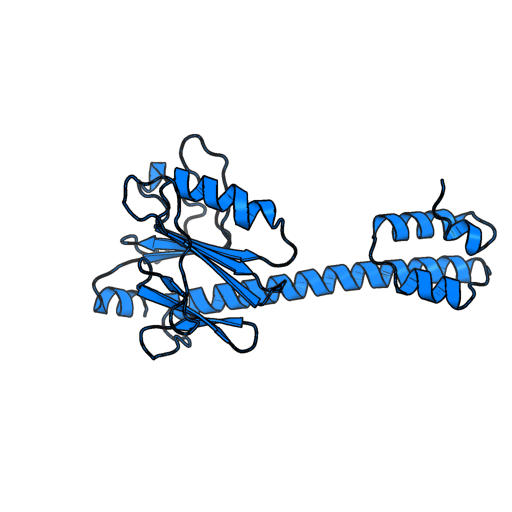1
ATOM 832 O O . GLY A 1 102 ? 1.792 8.466 -10.421 1.00 97.50 102 GLY A O 1
ATOM 833 N N . TYR A 1 103 ? 3.240 6.772 -10.140 1.00 98.31 103 TYR A N 1
ATOM 834 C CA . TYR A 1 103 ? 4.473 7.546 -10.186 1.00 98.31 103 TYR A CA 1
ATOM 835 C C . TYR A 1 103 ? 5.500 6.828 -11.066 1.00 98.31 103 TYR A C 1
ATOM 837 O O . TYR A 1 103 ? 5.651 5.610 -10.975 1.00 98.31 103 TYR A O 1
ATOM 845 N N . ARG A 1 104 ? 6.194 7.569 -11.938 1.00 98.19 104 ARG A N 1
ATOM 846 C CA . ARG A 1 104 ? 7.157 7.001 -12.897 1.00 98.19 104 ARG A CA 1
ATOM 847 C C . ARG A 1 104 ? 8.418 7.846 -13.035 1.00 98.19 104 ARG A C 1
ATOM 849 O O . ARG A 1 104 ? 8.342 9.076 -13.094 1.00 98.19 104 ARG A O 1
ATOM 856 N N . LEU A 1 105 ? 9.581 7.194 -13.080 1.00 98.19 105 LEU A N 1
ATOM 857 C CA . LEU A 1 105 ? 10.842 7.823 -13.476 1.00 98.19 105 LEU A CA 1
ATOM 858 C C . LEU A 1 105 ? 10.873 7.958 -15.000 1.00 98.19 105 LEU A C 1
ATOM 860 O O . LEU A 1 105 ? 10.690 6.985 -15.725 1.00 98.19 105 LEU A O 1
ATOM 864 N N . ILE A 1 106 ? 11.110 9.171 -15.498 1.00 95.19 106 ILE A N 1
ATOM 865 C CA . ILE A 1 106 ? 11.123 9.451 -16.946 1.00 95.19 106 ILE A CA 1
ATOM 866 C C . ILE A 1 106 ? 12.443 9.090 -17.641 1.00 95.19 106 ILE A C 1
ATOM 868 O O . ILE A 1 106 ? 12.506 9.096 -18.867 1.00 95.19 106 ILE A O 1
ATOM 872 N N . ALA A 1 107 ? 13.489 8.796 -16.870 1.00 94.06 107 ALA A N 1
ATOM 873 C CA . ALA A 1 107 ? 14.795 8.374 -17.360 1.00 94.06 107 ALA A CA 1
ATOM 874 C C . ALA A 1 107 ? 15.477 7.454 -16.326 1.00 94.06 107 ALA A C 1
ATOM 876 O O . ALA A 1 107 ? 15.181 7.578 -15.135 1.00 94.06 107 ALA A O 1
ATOM 877 N N . PRO A 1 108 ? 16.399 6.559 -16.732 1.00 89.62 108 PRO A N 1
ATOM 878 C CA . PRO A 1 108 ? 17.063 5.620 -15.814 1.00 89.62 108 PRO A CA 1
ATOM 879 C C . PRO A 1 108 ? 17.898 6.284 -14.700 1.00 89.62 108 PRO A C 1
ATOM 881 O O . PRO A 1 108 ? 18.043 5.757 -13.595 1.00 89.62 108 PRO A O 1
ATOM 884 N N . ASP A 1 109 ? 18.463 7.456 -14.974 1.00 93.38 109 ASP A N 1
ATOM 885 C CA . ASP A 1 109 ? 19.245 8.258 -14.031 1.00 93.38 109 ASP A CA 1
ATOM 886 C C . ASP A 1 109 ? 18.382 9.233 -13.213 1.00 93.38 109 ASP A C 1
ATOM 888 O O . ASP A 1 109 ? 18.868 9.839 -12.255 1.00 93.38 109 ASP A O 1
ATOM 892 N N . ALA A 1 110 ? 17.088 9.355 -13.531 1.00 96.44 110 ALA A N 1
ATOM 893 C CA . ALA A 1 110 ? 16.175 10.194 -12.772 1.00 96.44 110 ALA A CA 1
ATOM 894 C C . ALA A 1 110 ? 16.041 9.685 -11.330 1.00 96.44 110 ALA A C 1
ATOM 896 O O . ALA A 1 110 ? 16.064 8.486 -11.055 1.00 96.44 110 ALA A O 1
ATOM 897 N N . ARG A 1 111 ? 15.890 10.623 -10.393 1.00 96.81 111 ARG A N 1
ATOM 898 C CA . ARG A 1 111 ? 15.721 10.343 -8.955 1.00 96.81 111 ARG A CA 1
ATOM 899 C C . ARG A 1 111 ? 14.510 11.043 -8.346 1.00 96.81 111 ARG A C 1
ATOM 901 O O . ARG A 1 111 ? 14.421 11.231 -7.136 1.00 96.81 111 ARG A O 1
ATOM 908 N N . ARG A 1 112 ? 13.588 11.477 -9.207 1.00 97.88 112 ARG A N 1
ATOM 909 C CA . ARG A 1 112 ? 12.305 12.089 -8.853 1.00 97.88 112 ARG A CA 1
ATOM 910 C C . ARG A 1 112 ? 11.239 11.584 -9.807 1.00 97.88 112 ARG A C 1
ATOM 912 O O . ARG A 1 112 ? 11.454 11.573 -11.018 1.00 97.88 112 ARG A O 1
ATOM 919 N N . TYR A 1 113 ? 10.103 11.196 -9.251 1.00 98.38 113 TYR A N 1
ATOM 920 C CA . TYR A 1 113 ? 8.969 10.735 -10.032 1.00 98.38 113 TYR A CA 1
ATOM 921 C C . TYR A 1 113 ? 8.206 11.873 -10.707 1.00 98.38 113 TYR A C 1
ATOM 923 O O . TYR A 1 113 ? 8.167 13.003 -10.220 1.00 98.38 113 TYR A O 1
ATOM 931 N N . GLN A 1 114 ? 7.522 11.523 -11.792 1.00 97.69 114 GLN A N 1
ATOM 932 C CA . GLN A 1 114 ? 6.363 12.252 -12.292 1.00 97.69 114 GLN A CA 1
ATOM 933 C C . GLN A 1 114 ? 5.085 11.478 -11.979 1.00 97.69 114 GLN A C 1
ATOM 935 O O . GLN A 1 114 ? 5.078 10.247 -12.012 1.00 97.69 114 GLN A O 1
ATOM 940 N N . CYS A 1 115 ? 3.998 12.198 -11.705 1.00 96.75 115 CYS A N 1
ATOM 941 C CA . CYS A 1 115 ? 2.686 11.584 -11.552 1.00 96.75 115 CYS A CA 1
ATOM 942 C C . CYS A 1 115 ? 2.217 10.997 -12.888 1.00 96.75 115 CYS A C 1
ATOM 944 O O . CYS A 1 115 ? 2.262 11.656 -13.926 1.00 96.75 115 CYS A O 1
ATOM 946 N N . THR A 1 116 ? 1.716 9.771 -12.841 1.00 93.94 116 THR A N 1
ATOM 947 C CA . THR A 1 116 ? 1.070 9.107 -13.969 1.00 93.94 116 THR A CA 1
ATOM 948 C C . THR A 1 116 ? -0.395 9.518 -14.011 1.00 93.94 116 THR A C 1
ATOM 950 O O . THR A 1 116 ? -1.100 9.455 -13.004 1.00 93.94 116 THR A O 1
ATOM 953 N N . VAL A 1 117 ? -0.852 9.938 -15.189 1.00 90.88 117 VAL A N 1
ATOM 954 C CA . VAL A 1 117 ? -2.242 10.333 -15.432 1.00 90.88 117 VAL A CA 1
ATOM 955 C C . VAL A 1 117 ? -2.978 9.170 -16.097 1.00 90.88 117 VAL A C 1
ATOM 957 O O . VAL A 1 117 ? -2.471 8.644 -17.094 1.00 90.88 117 VAL A O 1
ATOM 960 N N . PRO A 1 118 ? -4.159 8.768 -15.597 1.00 92.88 118 PRO A N 1
ATOM 961 C CA . PRO A 1 118 ? -4.912 7.683 -16.205 1.00 92.88 118 PRO A CA 1
ATOM 962 C C . PRO A 1 118 ? -5.427 8.061 -17.592 1.00 92.88 118 PRO A C 1
ATOM 964 O O . PRO A 1 118 ? -5.833 9.199 -17.835 1.00 92.88 118 PRO A O 1
ATOM 967 N N . GLN A 1 119 ? -5.478 7.080 -18.486 1.00 91.00 119 GLN A N 1
ATOM 968 C CA . GLN A 1 119 ? -6.109 7.200 -19.798 1.00 91.00 119 GLN A CA 1
ATOM 969 C C . GLN A 1 119 ? -7.405 6.395 -19.779 1.00 91.00 119 GLN A C 1
ATOM 971 O O . GLN A 1 119 ? -7.382 5.196 -19.522 1.00 91.00 119 GLN A O 1
ATOM 976 N N . LEU A 1 120 ? -8.549 7.056 -19.994 1.00 87.56 120 LEU A N 1
ATOM 977 C CA . LEU A 1 120 ? -9.881 6.428 -19.905 1.00 87.56 120 LEU A CA 1
ATOM 978 C C . LEU A 1 120 ? -10.107 5.663 -18.582 1.00 87.56 120 LEU A C 1
ATOM 980 O O . LEU A 1 120 ? -10.711 4.595 -18.563 1.00 87.56 120 LEU A O 1
ATOM 984 N N . GLY A 1 121 ? -9.590 6.200 -17.471 1.00 87.06 121 GLY A N 1
ATOM 985 C CA . GLY A 1 121 ? -9.694 5.575 -16.146 1.00 87.06 121 GLY A CA 1
ATOM 986 C C . GLY A 1 121 ? -8.709 4.429 -15.889 1.00 87.06 121 GLY A C 1
ATOM 987 O O . GLY A 1 121 ? -8.755 3.833 -14.816 1.00 87.06 121 GLY A O 1
ATOM 988 N N . ARG A 1 122 ? -7.804 4.137 -16.831 1.00 92.00 122 ARG A N 1
ATOM 989 C CA . ARG A 1 122 ? -6.788 3.086 -16.710 1.00 92.00 122 ARG A CA 1
ATOM 990 C C . ARG A 1 122 ? -5.417 3.681 -16.428 1.00 92.00 122 ARG A C 1
ATOM 992 O O . ARG A 1 122 ? -4.974 4.604 -17.115 1.00 92.00 122 ARG A O 1
ATOM 999 N N . TYR A 1 123 ? -4.741 3.136 -15.431 1.00 95.69 123 TYR A N 1
ATOM 1000 C CA . TYR A 1 123 ? -3.379 3.502 -15.071 1.00 95.69 123 TYR A CA 1
ATOM 1001 C C . TYR A 1 123 ? -2.409 2.494 -15.686 1.00 95.69 123 TYR A C 1
ATOM 1003 O O . TYR A 1 123 ? -2.227 1.403 -15.157 1.00 95.69 123 TYR A O 1
ATOM 1011 N N . GLY A 1 124 ? -1.794 2.852 -16.811 1.00 93.19 124 GLY A N 1
ATOM 1012 C CA . GLY A 1 124 ? -0.867 1.960 -17.507 1.00 93.19 124 GLY A CA 1
ATOM 1013 C C . GLY A 1 124 ? 0.500 1.890 -16.832 1.00 93.19 124 GLY A C 1
ATOM 1014 O O . GLY A 1 124 ? 1.191 2.909 -16.740 1.00 93.19 124 GLY A O 1
ATOM 1015 N N . SER A 1 125 ? 0.910 0.692 -16.418 1.00 93.44 125 SER A N 1
ATOM 1016 C CA . SER A 1 125 ? 2.281 0.330 -16.052 1.00 93.44 125 SER A CA 1
ATOM 1017 C C . SER A 1 125 ? 3.060 -0.056 -17.308 1.00 93.44 125 SER A C 1
ATOM 1019 O O . SER A 1 125 ? 2.743 -1.032 -17.990 1.00 93.44 125 SER A O 1
ATOM 1021 N N . VAL A 1 126 ? 4.115 0.699 -17.610 1.00 91.81 126 VAL A N 1
ATOM 1022 C CA . VAL A 1 126 ? 5.030 0.394 -18.718 1.00 91.81 126 VAL A CA 1
ATOM 1023 C C . VAL A 1 126 ? 5.962 -0.749 -18.324 1.00 91.81 126 VAL A C 1
ATOM 1025 O O . VAL A 1 126 ? 6.292 -1.583 -19.166 1.00 91.81 126 VAL A O 1
ATOM 1028 N N . VAL A 1 127 ? 6.342 -0.830 -17.042 1.00 91.31 127 VAL A N 1
ATOM 1029 C CA . VAL A 1 127 ? 7.201 -1.903 -16.526 1.00 91.31 127 VAL A CA 1
ATOM 1030 C C . VAL A 1 127 ? 6.506 -3.245 -16.679 1.00 91.31 127 VAL A C 1
ATOM 1032 O O . VAL A 1 127 ? 7.065 -4.152 -17.287 1.00 91.31 127 VAL A O 1
ATOM 1035 N N . LEU A 1 128 ? 5.270 -3.383 -16.210 1.00 86.94 128 LEU A N 1
ATOM 1036 C CA . LEU A 1 128 ? 4.546 -4.649 -16.308 1.00 86.94 128 LEU A CA 1
ATOM 1037 C C . LEU A 1 128 ? 3.903 -4.846 -17.687 1.00 86.94 128 LEU A C 1
ATOM 1039 O O . LEU A 1 128 ? 3.684 -5.981 -18.099 1.00 86.94 128 LEU A O 1
ATOM 1043 N N . GLY A 1 129 ? 3.654 -3.764 -18.431 1.00 87.38 129 GLY A N 1
ATOM 1044 C CA . GLY A 1 129 ? 2.860 -3.807 -19.660 1.00 87.38 129 GLY A CA 1
ATOM 1045 C C . GLY A 1 129 ? 1.377 -4.068 -19.382 1.00 87.38 129 GLY A C 1
ATOM 1046 O O . GLY A 1 129 ? 0.709 -4.692 -20.202 1.00 87.38 129 GLY A O 1
ATOM 1047 N N . LEU A 1 130 ? 0.891 -3.633 -18.215 1.00 87.88 130 LEU A N 1
ATOM 1048 C CA . LEU A 1 130 ? -0.458 -3.879 -17.704 1.00 87.88 130 LEU A CA 1
ATOM 1049 C C . LEU A 1 130 ? -1.164 -2.565 -17.381 1.00 87.88 130 LEU A C 1
ATOM 1051 O O . LEU A 1 130 ? -0.523 -1.589 -17.002 1.00 87.88 130 LEU A O 1
ATOM 1055 N N . ASP A 1 131 ? -2.487 -2.569 -17.452 1.00 91.25 131 ASP A N 1
ATOM 1056 C CA . ASP A 1 131 ? -3.335 -1.476 -16.989 1.00 91.25 131 ASP A CA 1
ATOM 1057 C C . ASP A 1 131 ? -3.938 -1.811 -15.618 1.00 91.25 131 ASP A C 1
ATOM 1059 O O . ASP A 1 131 ? -4.533 -2.873 -15.438 1.00 91.25 131 ASP A O 1
ATOM 1063 N N . LEU A 1 132 ? -3.820 -0.881 -14.670 1.00 92.19 132 LEU A N 1
ATOM 1064 C CA . LEU A 1 132 ? -4.444 -0.928 -13.351 1.00 92.19 132 LEU A CA 1
ATOM 1065 C C . LEU A 1 132 ? -5.766 -0.151 -13.387 1.00 92.19 132 LEU A C 1
ATOM 1067 O O . LEU A 1 132 ? -5.807 1.009 -13.814 1.00 92.19 132 LEU A O 1
ATOM 1071 N N . VAL A 1 133 ? -6.851 -0.777 -12.939 1.00 92.19 133 VAL A N 1
ATOM 1072 C CA . VAL A 1 133 ? -8.212 -0.221 -12.995 1.00 92.19 133 VAL A CA 1
ATOM 1073 C C . VAL A 1 133 ? -8.938 -0.517 -11.691 1.00 92.19 133 VAL A C 1
ATOM 1075 O O . VAL A 1 133 ? -8.867 -1.632 -11.198 1.00 92.19 133 VAL A O 1
ATOM 1078 N N . ILE A 1 134 ? -9.678 0.445 -11.141 1.00 90.38 134 ILE A N 1
ATOM 1079 C CA . ILE A 1 134 ? -10.599 0.167 -10.030 1.00 90.38 134 ILE A CA 1
ATOM 1080 C C . ILE A 1 134 ? -11.966 -0.173 -10.613 1.00 90.38 134 ILE A C 1
ATOM 1082 O O . ILE A 1 134 ? -12.561 0.641 -11.321 1.00 90.38 134 ILE A O 1
ATOM 1086 N N . GLN A 1 135 ? -12.484 -1.353 -10.290 1.00 87.88 135 GLN A N 1
ATOM 1087 C CA . GLN A 1 135 ? -13.789 -1.807 -10.753 1.00 87.88 135 GLN A CA 1
ATOM 1088 C C . GLN A 1 135 ? -14.499 -2.589 -9.653 1.00 87.88 135 GLN A C 1
ATOM 1090 O O . GLN A 1 135 ? -13.932 -3.492 -9.046 1.00 87.88 135 GLN A O 1
ATOM 1095 N N . GLY A 1 136 ? -15.758 -2.232 -9.387 1.00 83.50 136 GLY A N 1
ATOM 1096 C CA . GLY A 1 136 ? -16.561 -2.906 -8.363 1.00 83.50 136 GLY A CA 1
ATOM 1097 C C . GLY A 1 136 ? -16.021 -2.759 -6.936 1.00 83.50 136 GLY A C 1
ATOM 1098 O O . GLY A 1 136 ? -16.397 -3.546 -6.080 1.00 83.50 136 GLY A O 1
ATOM 1099 N N . GLY A 1 137 ? -15.161 -1.770 -6.676 1.00 82.38 137 GLY A N 1
ATOM 1100 C CA . GLY A 1 137 ? -14.559 -1.565 -5.358 1.00 82.38 137 GLY A CA 1
ATOM 1101 C C . GLY A 1 137 ? -13.187 -2.213 -5.159 1.00 82.38 137 GLY A C 1
ATOM 1102 O O . GLY A 1 137 ? -12.607 -2.001 -4.098 1.00 82.38 137 GLY A O 1
ATOM 1103 N N . SER A 1 138 ? -12.677 -2.936 -6.162 1.00 82.88 138 SER A N 1
ATOM 1104 C CA . SER A 1 138 ? -11.399 -3.657 -6.111 1.00 82.88 138 SER A CA 1
ATOM 1105 C C . SER A 1 138 ? -10.456 -3.225 -7.226 1.00 82.88 138 SER A C 1
ATOM 1107 O O . SER A 1 138 ? -10.892 -2.754 -8.287 1.00 82.88 138 SER A O 1
ATOM 1109 N N . LEU A 1 139 ? -9.158 -3.404 -6.999 1.00 87.06 139 LEU A N 1
ATOM 1110 C CA . LEU A 1 139 ? -8.141 -3.211 -8.028 1.00 87.06 139 LEU A CA 1
ATOM 1111 C C . LEU A 1 139 ? -8.114 -4.413 -8.991 1.00 87.06 139 LEU A C 1
ATOM 1113 O O . LEU A 1 139 ? -7.982 -5.564 -8.590 1.00 87.06 139 LEU A O 1
ATOM 1117 N N . ARG A 1 140 ? -8.224 -4.133 -10.290 1.00 85.69 140 ARG A N 1
ATOM 1118 C CA . ARG A 1 140 ? -8.205 -5.096 -11.397 1.00 85.69 140 ARG A CA 1
ATOM 1119 C C . ARG A 1 140 ? -7.062 -4.789 -12.353 1.00 85.69 140 ARG A C 1
ATOM 1121 O O . ARG A 1 140 ? -6.694 -3.630 -12.557 1.00 85.69 140 ARG A O 1
ATOM 1128 N N . LEU A 1 141 ? -6.529 -5.842 -12.963 1.00 85.62 141 LEU A N 1
ATOM 1129 C CA . LEU A 1 141 ? -5.429 -5.767 -13.915 1.00 85.62 141 LEU A CA 1
ATOM 1130 C C . LEU A 1 141 ? -5.892 -6.172 -15.304 1.00 85.62 141 LEU A C 1
ATOM 1132 O O . LEU A 1 141 ? -6.684 -7.096 -15.470 1.00 85.62 141 LEU A O 1
ATOM 1136 N N . TYR A 1 142 ? -5.370 -5.486 -16.309 1.00 84.56 142 TYR A N 1
ATOM 1137 C CA . TYR A 1 142 ? -5.743 -5.698 -17.697 1.00 84.56 142 TYR A CA 1
ATOM 1138 C C . TYR A 1 142 ? -4.517 -5.767 -18.602 1.00 84.56 142 TYR A C 1
ATOM 1140 O O . TYR A 1 142 ? -3.544 -5.038 -18.408 1.00 84.56 142 TYR A O 1
ATOM 1148 N N . TYR A 1 143 ? -4.608 -6.588 -19.645 1.00 81.44 143 TYR A N 1
ATOM 1149 C CA . TYR A 1 143 ? -3.673 -6.599 -20.766 1.00 81.44 143 TYR A CA 1
ATOM 1150 C C . TYR A 1 143 ? -4.440 -6.308 -22.057 1.00 81.44 143 TYR A C 1
ATOM 1152 O O . TYR A 1 143 ? -5.297 -7.083 -22.492 1.00 81.44 143 TYR A O 1
ATOM 1160 N N . GLY A 1 144 ? -4.176 -5.147 -22.662 1.00 79.44 144 GLY A N 1
ATOM 1161 C CA . GLY 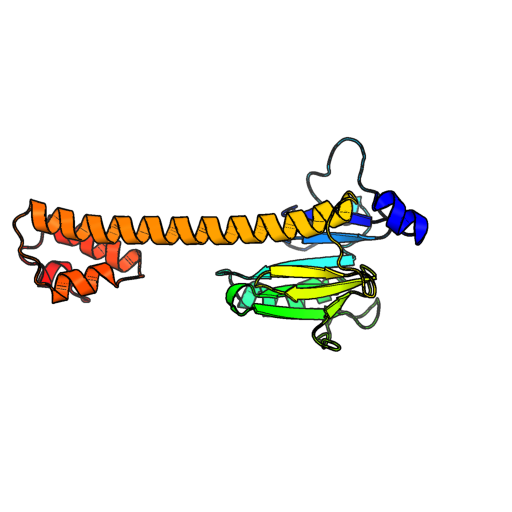A 1 144 ? -5.009 -4.643 -23.752 1.00 79.44 144 GLY A CA 1
ATOM 1162 C C . GLY A 1 144 ? -6.466 -4.500 -23.299 1.00 79.44 144 GLY A C 1
ATOM 1163 O O . GLY A 1 144 ? -6.749 -3.873 -22.279 1.00 79.44 144 GLY A O 1
ATOM 1164 N N . ILE A 1 145 ? -7.408 -5.082 -24.041 1.00 78.69 145 ILE A N 1
ATOM 1165 C CA . ILE A 1 145 ? -8.840 -5.062 -23.685 1.00 78.69 145 ILE A CA 1
ATOM 1166 C C . ILE A 1 145 ? -9.263 -6.221 -22.770 1.00 78.69 145 ILE A C 1
ATOM 1168 O O . ILE A 1 145 ? -10.388 -6.217 -22.281 1.00 78.69 145 ILE A O 1
ATOM 1172 N N . GLY A 1 146 ? -8.393 -7.211 -22.556 1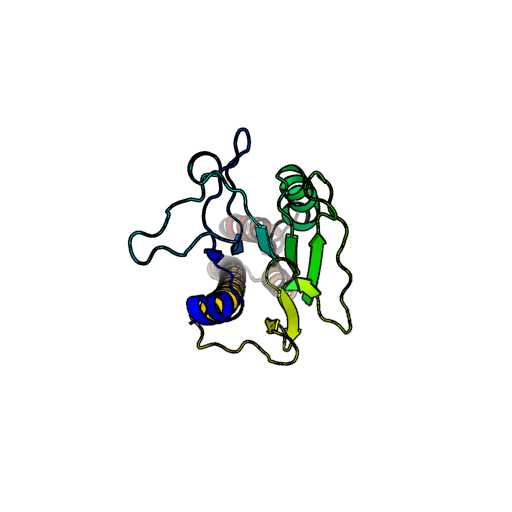.00 78.38 146 GLY A N 1
ATOM 1173 C CA . GLY A 1 146 ? -8.701 -8.386 -21.746 1.00 78.38 146 GLY A CA 1
ATOM 1174 C C . GLY A 1 146 ? -8.448 -8.116 -20.270 1.00 78.38 146 GLY A C 1
ATOM 1175 O O . GLY A 1 146 ? -7.339 -7.724 -19.898 1.00 78.38 146 GLY A O 1
ATOM 1176 N N . GLU A 1 147 ? -9.467 -8.320 -19.437 1.00 76.44 147 GLU A N 1
ATOM 1177 C CA . GLU A 1 147 ? -9.265 -8.413 -17.993 1.00 76.44 147 GLU A CA 1
ATOM 1178 C C . GLU A 1 147 ? -8.443 -9.659 -17.696 1.00 76.44 147 GLU A C 1
ATOM 1180 O O . GLU A 1 147 ? -8.700 -10.745 -18.224 1.00 76.44 147 GLU A O 1
ATOM 1185 N N . LEU A 1 148 ? -7.435 -9.491 -16.854 1.00 70.12 148 LEU A N 1
ATOM 1186 C CA . LEU A 1 148 ? -6.583 -10.575 -16.425 1.00 70.12 148 LEU A CA 1
ATOM 1187 C C . LEU A 1 148 ? -7.233 -11.275 -15.232 1.00 70.12 148 LEU A C 1
ATOM 1189 O O . LEU A 1 148 ? -6.894 -11.044 -14.073 1.00 70.12 148 LEU A O 1
ATOM 1193 N N . ILE A 1 149 ? -8.200 -12.132 -15.553 1.00 61.25 149 ILE A N 1
ATOM 1194 C CA . ILE A 1 149 ? -8.863 -13.040 -14.616 1.00 61.25 149 ILE A CA 1
ATOM 1195 C C . ILE A 1 149 ? -8.075 -14.354 -14.630 1.00 61.25 149 ILE A C 1
ATOM 1197 O O . ILE A 1 149 ? -7.780 -14.892 -15.696 1.00 61.25 149 ILE A O 1
ATOM 1201 N N . GLY A 1 150 ? -7.653 -14.833 -13.461 1.00 57.06 150 GLY A N 1
ATOM 1202 C CA . GLY A 1 150 ? -6.615 -15.859 -13.352 1.00 57.06 150 GLY A CA 1
ATOM 1203 C C . GLY A 1 150 ? -6.855 -17.158 -14.143 1.00 57.06 150 GLY A C 1
ATOM 1204 O O . GLY A 1 150 ? -7.917 -17.760 -14.077 1.00 57.06 150 GLY A O 1
ATOM 1205 N N . SER A 1 151 ? -5.804 -17.638 -14.809 1.00 45.88 151 SER A N 1
ATOM 1206 C CA . SER A 1 151 ? -5.270 -19.016 -14.724 1.00 45.88 151 SER A CA 1
ATOM 1207 C C . SER A 1 151 ? -3.809 -19.055 -15.208 1.00 45.88 151 SER A C 1
ATOM 1209 O O . SER A 1 151 ? -3.319 -20.066 -15.710 1.00 45.88 151 SER A O 1
ATOM 1211 N N . ASP A 1 152 ? -3.111 -17.920 -15.089 1.00 49.28 152 ASP A N 1
ATOM 1212 C CA . ASP A 1 152 ? -1.686 -17.796 -15.342 1.00 49.28 152 ASP A CA 1
ATOM 1213 C C . ASP A 1 152 ? -0.981 -17.487 -14.026 1.00 49.28 152 ASP A C 1
ATOM 1215 O O . ASP A 1 152 ? -1.243 -16.448 -13.434 1.00 49.28 152 ASP A O 1
ATOM 1219 N N . ASP A 1 153 ? -0.092 -18.381 -13.579 1.00 53.78 153 ASP A N 1
ATOM 1220 C CA . ASP A 1 153 ? 0.503 -18.393 -12.231 1.00 53.78 153 ASP A CA 1
ATOM 1221 C C . ASP A 1 153 ? 0.869 -17.019 -11.656 1.00 53.78 153 ASP A C 1
ATOM 1223 O O . ASP A 1 153 ? 0.531 -16.752 -10.519 1.00 53.78 153 ASP A O 1
ATOM 1227 N N . LEU A 1 154 ? 1.477 -16.102 -12.416 1.00 51.19 154 LEU A N 1
ATOM 1228 C CA . LEU A 1 154 ? 1.866 -14.780 -11.901 1.00 51.19 154 LEU A CA 1
ATOM 1229 C C . LEU A 1 154 ? 0.737 -13.722 -11.867 1.00 51.19 154 LEU A C 1
ATOM 1231 O O . LEU A 1 154 ? 0.841 -12.771 -11.111 1.00 51.19 154 LEU A O 1
ATOM 1235 N N . ILE A 1 155 ? -0.325 -13.865 -12.666 1.00 53.53 155 ILE A N 1
ATOM 1236 C CA . ILE A 1 155 ? -1.450 -12.922 -12.831 1.00 53.53 155 ILE A CA 1
ATOM 1237 C C . ILE A 1 155 ? -2.488 -13.356 -11.827 1.00 53.53 155 ILE A C 1
ATOM 1239 O O . ILE A 1 155 ? -2.983 -12.533 -11.082 1.00 53.53 155 ILE A O 1
ATOM 1243 N N . GLY A 1 156 ? -2.743 -14.666 -11.756 1.00 57.88 156 GLY A N 1
ATOM 1244 C CA . GLY A 1 156 ? -3.463 -15.258 -10.642 1.00 57.88 156 GLY A CA 1
ATOM 1245 C C . GLY A 1 156 ? -2.784 -14.921 -9.318 1.00 57.88 156 GLY A C 1
ATOM 1246 O O . GLY A 1 156 ? -3.475 -14.543 -8.388 1.00 57.88 156 GLY A O 1
ATOM 1247 N N . ARG A 1 157 ? -1.443 -14.954 -9.247 1.00 60.94 157 ARG A N 1
ATOM 1248 C CA . ARG A 1 157 ? -0.719 -14.478 -8.063 1.00 60.94 157 ARG A CA 1
ATOM 1249 C C . ARG A 1 157 ? -0.853 -12.979 -7.848 1.00 60.94 157 ARG A C 1
ATOM 1251 O O . ARG A 1 157 ? -1.164 -12.614 -6.743 1.00 60.94 157 ARG A O 1
ATOM 1258 N N . LEU A 1 158 ? -0.631 -12.109 -8.833 1.00 65.12 158 LEU A N 1
ATOM 1259 C CA . LEU A 1 158 ? -0.705 -10.660 -8.604 1.00 65.12 158 LEU A CA 1
ATOM 1260 C C . LEU A 1 158 ? -2.134 -10.206 -8.264 1.00 65.12 158 LEU A C 1
ATOM 1262 O O . LEU A 1 158 ? -2.322 -9.445 -7.322 1.00 65.12 158 LEU A O 1
ATOM 1266 N N . THR A 1 159 ? -3.136 -10.705 -8.989 1.00 66.94 159 THR A N 1
ATOM 1267 C CA . THR A 1 159 ? -4.554 -10.488 -8.675 1.00 66.94 159 THR A CA 1
ATOM 1268 C C . THR A 1 159 ? -4.900 -11.094 -7.317 1.00 66.94 159 THR A C 1
ATOM 1270 O O . THR A 1 159 ? -5.502 -10.411 -6.503 1.00 66.94 159 THR A O 1
ATOM 1273 N N . GLY A 1 160 ? -4.449 -12.318 -7.032 1.00 68.50 160 GLY A N 1
ATOM 1274 C CA . GLY A 1 160 ? -4.654 -12.980 -5.744 1.00 68.50 160 GLY A CA 1
ATOM 1275 C C . GLY A 1 160 ? -3.974 -12.260 -4.579 1.00 68.50 160 GLY A C 1
ATOM 1276 O O . GLY A 1 160 ? -4.592 -12.103 -3.545 1.00 68.50 160 GLY A O 1
ATOM 1277 N N . MET A 1 161 ? -2.759 -11.735 -4.758 1.00 71.50 161 MET A N 1
ATOM 1278 C CA . MET A 1 161 ? -2.032 -10.933 -3.765 1.00 71.50 161 MET A CA 1
ATOM 1279 C C . MET A 1 161 ? -2.805 -9.651 -3.455 1.00 71.50 161 MET A C 1
ATOM 1281 O O . MET A 1 161 ? -2.986 -9.293 -2.299 1.00 71.50 161 MET A O 1
ATOM 1285 N N . VAL A 1 162 ? -3.313 -8.968 -4.485 1.00 70.75 162 VAL A N 1
ATOM 1286 C CA . VAL A 1 162 ? -4.154 -7.778 -4.305 1.00 70.75 162 VAL A CA 1
ATOM 1287 C C . VAL A 1 162 ? -5.464 -8.128 -3.590 1.00 70.75 162 VAL A C 1
ATOM 1289 O O . VAL A 1 162 ? -5.842 -7.425 -2.657 1.00 70.75 162 VAL A O 1
ATOM 1292 N N . GLU A 1 163 ? -6.132 -9.216 -3.978 1.00 78.31 163 GLU A N 1
ATOM 1293 C CA . GLU A 1 163 ? -7.360 -9.696 -3.329 1.00 78.31 163 GLU A CA 1
ATOM 1294 C C . GLU A 1 163 ? -7.111 -10.122 -1.868 1.00 78.31 163 GLU A C 1
ATOM 1296 O O . GLU A 1 163 ? -7.897 -9.781 -0.984 1.00 78.31 163 GLU A O 1
ATOM 1301 N N . ASP A 1 164 ? -5.992 -10.787 -1.579 1.00 78.62 164 ASP A N 1
ATOM 1302 C CA . ASP A 1 164 ? -5.586 -11.194 -0.233 1.00 78.62 164 ASP A CA 1
ATOM 1303 C C . ASP A 1 164 ? -5.239 -9.980 0.637 1.00 78.62 164 ASP A C 1
ATOM 1305 O O . ASP A 1 164 ? -5.613 -9.936 1.811 1.00 78.62 164 ASP A O 1
ATOM 1309 N N . LEU A 1 165 ? -4.572 -8.963 0.083 1.00 75.25 165 LEU A N 1
ATOM 1310 C CA . LEU A 1 165 ? -4.316 -7.693 0.769 1.00 75.25 165 LEU A CA 1
ATOM 1311 C C . LEU A 1 165 ? -5.620 -6.942 1.066 1.00 75.25 165 LEU A C 1
ATOM 1313 O O . LEU A 1 165 ? -5.790 -6.425 2.174 1.00 75.25 165 LEU A O 1
ATOM 1317 N N . GLU A 1 166 ? -6.564 -6.920 0.121 1.00 75.19 166 GLU A N 1
ATOM 1318 C CA . GLU A 1 166 ? -7.911 -6.379 0.342 1.00 75.19 166 GLU A CA 1
ATOM 1319 C C . GLU A 1 166 ? -8.617 -7.130 1.485 1.00 75.19 166 GLU A C 1
ATOM 1321 O O . GLU A 1 166 ? -9.093 -6.501 2.435 1.00 75.19 166 GLU A O 1
ATOM 1326 N N . ALA A 1 167 ? -8.603 -8.465 1.466 1.00 80.88 167 ALA A N 1
ATOM 1327 C CA . ALA A 1 167 ? -9.211 -9.295 2.505 1.00 80.88 167 ALA A CA 1
ATOM 1328 C C . ALA A 1 167 ? -8.541 -9.115 3.879 1.00 80.88 167 ALA A C 1
ATOM 1330 O O . ALA A 1 167 ? -9.224 -9.023 4.904 1.00 80.88 167 ALA A O 1
ATOM 1331 N N . LYS A 1 168 ? -7.205 -9.020 3.928 1.00 78.06 168 LYS A N 1
ATOM 1332 C CA . LYS A 1 168 ? -6.443 -8.721 5.152 1.00 78.06 168 LYS A CA 1
ATOM 1333 C C . LYS A 1 168 ? -6.822 -7.352 5.716 1.00 78.06 168 LYS A C 1
ATOM 1335 O O . LYS A 1 168 ? -7.002 -7.232 6.931 1.00 78.06 168 LYS A O 1
ATOM 1340 N N . ALA A 1 169 ? -6.963 -6.334 4.865 1.00 75.31 169 ALA A N 1
ATOM 1341 C CA . ALA A 1 169 ? -7.368 -4.995 5.286 1.00 75.31 169 ALA A CA 1
ATOM 1342 C C . ALA A 1 169 ? -8.781 -4.998 5.895 1.00 75.31 169 ALA A C 1
ATOM 1344 O O . ALA A 1 169 ? -8.975 -4.461 6.988 1.00 75.31 169 ALA A O 1
ATOM 1345 N N . GLU A 1 170 ? -9.737 -5.669 5.249 1.00 82.25 170 GLU A N 1
ATOM 1346 C CA . GLU A 1 170 ? -11.108 -5.819 5.755 1.00 82.25 170 GLU A CA 1
ATOM 1347 C C . GLU A 1 170 ? -11.149 -6.597 7.083 1.00 82.25 170 GLU A C 1
ATOM 1349 O O . GLU A 1 170 ? -11.821 -6.189 8.035 1.00 82.25 170 GLU A O 1
ATOM 1354 N N . ALA A 1 171 ? -10.373 -7.678 7.203 1.00 82.38 171 ALA A N 1
ATOM 1355 C CA . ALA A 1 171 ? -10.272 -8.450 8.440 1.00 82.38 171 ALA A CA 1
ATOM 1356 C C . ALA A 1 171 ? -9.651 -7.639 9.592 1.00 82.38 171 ALA A C 1
ATOM 1358 O O . ALA A 1 171 ? -10.100 -7.734 10.741 1.00 82.38 171 ALA A O 1
ATOM 1359 N N . ALA A 1 172 ? -8.633 -6.823 9.306 1.00 79.25 172 ALA A N 1
ATOM 1360 C CA . ALA A 1 172 ? -8.023 -5.935 10.291 1.00 79.25 172 ALA A CA 1
ATOM 1361 C C . ALA A 1 172 ? -9.015 -4.866 10.778 1.00 79.25 172 ALA A C 1
ATOM 1363 O O . ALA A 1 172 ? -9.097 -4.608 11.982 1.00 79.25 172 ALA A O 1
ATOM 1364 N N . GLU A 1 173 ? -9.806 -4.288 9.872 1.00 80.06 173 GLU A N 1
ATOM 1365 C CA . GLU A 1 173 ? -10.860 -3.326 10.205 1.00 80.06 173 GLU A CA 1
ATOM 1366 C C . GLU A 1 173 ? -11.947 -3.957 11.083 1.00 80.06 173 GLU A C 1
ATOM 1368 O O . GLU A 1 173 ? -12.271 -3.419 12.147 1.00 80.06 173 GLU A O 1
ATOM 1373 N N . ALA A 1 174 ? -12.436 -5.139 10.700 1.00 85.94 174 ALA A N 1
ATOM 1374 C CA . ALA A 1 174 ? -13.421 -5.882 11.478 1.00 85.94 174 ALA A CA 1
ATOM 1375 C C . ALA A 1 174 ? -12.916 -6.190 12.896 1.00 85.94 174 ALA A C 1
ATOM 1377 O O . ALA A 1 174 ? -13.662 -6.061 13.868 1.00 85.94 174 ALA A O 1
ATOM 1378 N N . LYS A 1 175 ? -11.632 -6.539 13.042 1.00 85.75 175 LYS A N 1
ATOM 1379 C CA . LYS A 1 175 ? -11.013 -6.813 14.346 1.00 85.75 175 LYS A CA 1
ATOM 1380 C C . LYS A 1 175 ? -10.906 -5.564 15.224 1.00 85.75 175 LYS A C 1
ATOM 1382 O O . LYS A 1 175 ? -11.134 -5.655 16.431 1.00 85.75 175 LYS A O 1
ATOM 1387 N N . ILE A 1 176 ? -10.563 -4.412 14.645 1.00 86.06 176 ILE A N 1
ATOM 1388 C CA . ILE A 1 176 ? -10.515 -3.136 15.376 1.00 86.06 176 ILE A CA 1
ATOM 1389 C C . ILE A 1 176 ? -11.914 -2.760 15.864 1.00 86.06 176 ILE A C 1
ATOM 1391 O O . ILE A 1 176 ? -12.080 -2.466 17.048 1.00 86.06 176 ILE A O 1
ATOM 1395 N N . GLU A 1 177 ? -12.921 -2.820 14.991 1.00 90.19 177 GLU A N 1
ATOM 1396 C CA . GLU A 1 177 ? -14.297 -2.499 15.378 1.00 90.19 177 GLU A CA 1
ATOM 1397 C C . GLU A 1 177 ? -14.822 -3.474 16.433 1.00 90.19 177 GLU A C 1
ATOM 1399 O O . GLU A 1 177 ? -15.422 -3.053 17.418 1.00 90.19 177 GLU A O 1
ATOM 1404 N N . GLN A 1 178 ? -14.526 -4.770 16.304 1.00 91.06 178 GLN A N 1
ATOM 1405 C CA . GLN A 1 178 ? -14.892 -5.759 17.315 1.00 91.06 178 GLN A CA 1
ATOM 1406 C C . GLN A 1 178 ? -14.272 -5.437 18.684 1.00 91.06 178 GLN A C 1
ATOM 1408 O O . GLN A 1 178 ? -14.945 -5.562 19.711 1.00 91.06 178 GLN A O 1
ATOM 1413 N N . ALA A 1 179 ? -13.009 -5.004 18.718 1.00 90.88 179 ALA A N 1
ATOM 1414 C CA . ALA A 1 179 ? -12.344 -4.605 19.954 1.00 90.88 179 ALA A CA 1
ATOM 1415 C C . ALA A 1 179 ? -12.977 -3.344 20.565 1.00 90.88 179 ALA A C 1
ATOM 1417 O O . ALA A 1 179 ? -13.255 -3.327 21.767 1.00 90.88 179 ALA A O 1
ATOM 1418 N N . LEU A 1 180 ? -13.258 -2.319 19.752 1.00 93.69 180 LEU A N 1
ATOM 1419 C CA . LEU A 1 180 ? -13.931 -1.096 20.200 1.00 93.69 180 LEU A CA 1
ATOM 1420 C C . LEU A 1 180 ? -15.339 -1.398 20.718 1.00 93.69 180 LEU A C 1
ATOM 1422 O O . LEU A 1 180 ? -15.665 -1.029 21.845 1.00 93.69 180 LEU A O 1
ATOM 1426 N N . ALA A 1 181 ? -16.146 -2.145 19.964 1.00 93.81 181 ALA A N 1
ATOM 1427 C CA . ALA A 1 181 ? -17.473 -2.585 20.384 1.00 93.81 181 ALA A CA 1
ATOM 1428 C C . ALA A 1 181 ? -17.424 -3.353 21.715 1.00 93.81 181 ALA A C 1
ATOM 1430 O O . ALA A 1 181 ? -18.218 -3.077 22.617 1.00 93.81 181 ALA A O 1
ATOM 1431 N N . GLY A 1 182 ? -16.448 -4.251 21.883 1.00 94.94 182 GLY A N 1
ATOM 1432 C CA . GLY A 1 182 ? -16.211 -4.958 23.141 1.00 94.94 182 GLY A CA 1
ATOM 1433 C C . GLY A 1 182 ? -15.906 -4.017 24.310 1.00 94.94 182 GLY A C 1
ATOM 1434 O O . GLY A 1 182 ? -16.488 -4.166 25.385 1.00 94.94 182 GLY A O 1
ATOM 1435 N N . MET A 1 183 ? -15.054 -3.007 24.106 1.00 94.88 183 MET A N 1
ATOM 1436 C CA . MET A 1 183 ? -14.751 -1.998 25.129 1.00 94.88 183 MET A CA 1
ATOM 1437 C C . MET A 1 183 ? -15.977 -1.151 25.492 1.00 94.88 183 MET A C 1
ATOM 1439 O O . MET A 1 183 ? -16.230 -0.929 26.677 1.00 94.88 183 MET A O 1
ATOM 1443 N N . ARG A 1 184 ? -16.774 -0.723 24.504 1.00 97.56 184 ARG A N 1
ATOM 1444 C CA . ARG A 1 184 ? -18.022 0.031 24.728 1.00 97.56 184 ARG A CA 1
ATOM 1445 C C . ARG A 1 184 ? -18.999 -0.773 25.592 1.00 97.56 184 ARG A C 1
ATOM 1447 O O . ARG A 1 184 ? -19.513 -0.265 26.591 1.00 97.56 184 ARG A O 1
ATOM 1454 N N . VAL A 1 185 ? -19.196 -2.051 25.260 1.00 96.94 185 VAL A N 1
ATOM 1455 C CA . VAL A 1 185 ? -20.035 -2.971 26.045 1.00 96.94 185 VAL A CA 1
ATOM 1456 C C . VAL A 1 185 ? -19.469 -3.173 27.453 1.00 96.94 185 VAL A C 1
ATOM 1458 O O . VAL A 1 185 ? -20.231 -3.137 28.418 1.00 96.94 185 VAL A O 1
ATOM 1461 N N . ALA A 1 186 ? -18.150 -3.324 27.601 1.00 96.38 186 ALA A N 1
ATOM 1462 C CA . ALA A 1 186 ? -17.506 -3.510 28.901 1.00 96.38 186 ALA A CA 1
ATOM 1463 C C . ALA A 1 186 ? -17.706 -2.308 29.839 1.00 96.38 186 ALA A C 1
ATOM 1465 O O . ALA A 1 186 ? -18.028 -2.504 31.010 1.00 96.38 186 ALA A O 1
ATOM 1466 N N . VAL A 1 187 ? -17.581 -1.072 29.335 1.00 96.06 187 VAL A N 1
ATOM 1467 C CA . VAL A 1 187 ? -17.837 0.149 30.125 1.00 96.06 187 VAL A CA 1
ATOM 1468 C C . VAL A 1 187 ? -19.255 0.126 30.701 1.00 96.06 187 VAL A C 1
ATOM 1470 O O . VAL A 1 187 ? -19.443 0.312 31.905 1.00 96.06 187 VAL A O 1
ATOM 1473 N N . LEU A 1 188 ? -20.256 -0.154 29.862 1.00 96.25 188 LEU A N 1
ATOM 1474 C CA . LEU A 1 188 ? -21.659 -0.205 30.284 1.00 96.25 188 LEU A CA 1
ATOM 1475 C C . LEU A 1 188 ? -21.934 -1.367 31.246 1.00 96.25 188 LEU A C 1
ATOM 1477 O O . LEU A 1 188 ? -22.674 -1.194 32.214 1.00 96.25 188 LEU A O 1
ATOM 1481 N N . ALA A 1 189 ? -21.326 -2.530 31.008 1.00 96.12 189 ALA A N 1
ATOM 1482 C CA . ALA A 1 189 ? -21.472 -3.702 31.864 1.00 96.12 189 ALA A CA 1
ATOM 1483 C C . ALA A 1 189 ? -20.906 -3.458 33.270 1.00 96.12 189 ALA A C 1
ATOM 1485 O O . ALA A 1 189 ? -21.551 -3.822 34.251 1.00 96.12 189 ALA A O 1
ATOM 1486 N N . VAL A 1 190 ? -19.745 -2.801 33.386 1.00 96.75 190 VAL A N 1
ATOM 1487 C CA . VAL A 1 190 ? -19.148 -2.455 34.687 1.00 96.75 190 VAL A CA 1
ATOM 1488 C C . VAL A 1 190 ? -20.021 -1.458 35.450 1.00 96.75 190 VAL A C 1
ATOM 1490 O O . VAL A 1 190 ? -20.276 -1.670 36.636 1.00 96.75 190 VAL A O 1
ATOM 1493 N N . LEU A 1 191 ? -20.530 -0.409 34.791 1.00 95.44 191 LEU A N 1
ATOM 1494 C CA . LEU A 1 191 ? -21.462 0.536 35.423 1.00 95.44 191 LEU A CA 1
ATOM 1495 C C . LEU A 1 191 ? -22.730 -0.178 35.916 1.00 95.44 191 LEU A C 1
ATOM 1497 O O . LEU A 1 191 ? -23.121 -0.010 37.071 1.00 95.44 191 LEU A O 1
ATOM 1501 N N . GLY A 1 192 ? -23.315 -1.039 35.078 1.00 94.94 192 GLY A N 1
ATOM 1502 C CA . GLY A 1 192 ? -24.497 -1.827 35.427 1.00 94.94 192 GLY A CA 1
ATOM 1503 C C . GLY A 1 192 ? -24.258 -2.797 36.587 1.00 94.94 192 GLY A C 1
ATOM 1504 O O . GLY A 1 192 ? -25.068 -2.859 37.508 1.00 94.94 192 GLY A O 1
ATOM 1505 N N . ALA A 1 193 ? -23.123 -3.500 36.604 1.00 95.62 193 ALA A N 1
ATOM 1506 C CA . ALA A 1 193 ? -22.750 -4.408 37.692 1.00 95.62 193 ALA A CA 1
ATOM 1507 C C . ALA A 1 193 ? -22.570 -3.683 39.035 1.00 95.62 193 ALA A C 1
ATOM 1509 O O . ALA A 1 193 ? -22.777 -4.274 40.094 1.00 95.62 193 ALA A O 1
ATOM 1510 N N . ARG A 1 194 ? -22.215 -2.394 38.997 1.00 95.56 194 ARG A N 1
ATOM 1511 C CA . ARG A 1 194 ? -22.116 -1.528 40.179 1.00 95.56 194 ARG A CA 1
ATOM 1512 C C . ARG A 1 194 ? -23.431 -0.839 40.548 1.00 95.56 194 ARG A C 1
ATOM 1514 O O . ARG A 1 194 ? -23.447 -0.058 41.494 1.00 95.56 194 ARG A O 1
ATOM 1521 N N . GLY A 1 195 ? -24.514 -1.108 39.819 1.00 94.50 195 GLY A N 1
ATOM 1522 C CA . GLY A 1 195 ? -25.812 -0.471 40.036 1.00 94.50 195 GLY A CA 1
ATOM 1523 C C . GLY A 1 195 ? -25.835 1.016 39.675 1.00 94.50 195 GLY A C 1
ATOM 1524 O O . GLY A 1 195 ? -26.717 1.736 40.132 1.00 94.50 195 GLY A O 1
ATOM 1525 N N . ILE A 1 196 ? -24.873 1.493 38.879 1.00 95.19 196 ILE A N 1
ATOM 1526 C CA . ILE A 1 196 ? -24.842 2.877 38.411 1.00 95.19 196 ILE A CA 1
ATOM 1527 C C . ILE A 1 196 ? -25.747 2.976 37.187 1.00 95.19 196 ILE A C 1
ATOM 1529 O O . ILE A 1 196 ? -25.441 2.429 36.124 1.00 95.19 196 ILE A O 1
ATOM 1533 N N . GLU A 1 197 ? -26.859 3.693 37.331 1.00 91.56 197 GLU A N 1
ATOM 1534 C CA . GLU A 1 197 ? -27.740 3.973 36.204 1.00 91.56 197 GLU A CA 1
ATOM 1535 C C . GLU A 1 197 ? -27.002 4.793 35.141 1.00 91.56 197 GLU A C 1
ATOM 1537 O O . GLU A 1 197 ? -26.371 5.815 35.422 1.00 91.56 197 GLU A O 1
ATOM 1542 N N . CYS A 1 198 ? -27.083 4.319 33.899 1.00 91.94 198 CYS A N 1
ATOM 1543 C CA . CYS A 1 198 ? -26.519 4.986 32.737 1.00 91.94 198 CYS A CA 1
ATOM 1544 C C . CYS A 1 198 ? -27.683 5.492 31.871 1.00 91.94 198 CYS A C 1
ATOM 1546 O O . CYS A 1 198 ? -28.330 4.668 31.208 1.00 91.94 198 CYS A O 1
ATOM 1548 N N . PRO A 1 199 ? -27.986 6.807 31.905 1.00 93.75 199 PRO A N 1
ATOM 1549 C CA . PRO A 1 199 ? -29.006 7.413 31.055 1.00 93.75 199 PRO A CA 1
ATOM 1550 C C . PRO A 1 199 ? -28.743 7.136 29.574 1.00 93.75 199 PRO A C 1
ATOM 1552 O O . PRO A 1 199 ? -27.595 6.939 29.169 1.00 93.75 199 PRO A O 1
ATOM 1555 N N . ASP A 1 200 ? -29.785 7.173 28.746 1.00 92.69 200 ASP A N 1
ATOM 1556 C CA . ASP A 1 200 ? -29.669 6.835 27.321 1.00 92.69 200 ASP A CA 1
ATOM 1557 C C . ASP A 1 200 ? -28.656 7.705 26.572 1.00 92.69 200 ASP A C 1
ATOM 1559 O O . ASP A 1 200 ? -27.937 7.204 25.713 1.00 92.69 200 ASP A O 1
ATOM 1563 N N . GLU A 1 201 ? -28.519 8.974 26.952 1.00 91.81 201 GLU A N 1
ATOM 1564 C CA . GLU A 1 201 ? -27.511 9.877 26.393 1.00 91.81 201 GLU A CA 1
ATOM 1565 C C . GLU A 1 201 ? -26.076 9.423 26.716 1.00 91.81 201 GLU A C 1
ATOM 1567 O O . GLU A 1 201 ? -25.210 9.393 25.842 1.00 91.81 201 GLU A O 1
ATOM 1572 N N . ALA A 1 202 ? -25.825 8.990 27.955 1.00 92.44 202 ALA A N 1
ATOM 1573 C CA . ALA A 1 202 ? -24.532 8.452 28.370 1.00 92.44 202 ALA A CA 1
ATOM 1574 C C . ALA A 1 202 ? -24.235 7.115 27.674 1.00 92.44 202 ALA A C 1
ATOM 1576 O O . ALA A 1 202 ? -23.117 6.890 27.205 1.00 92.44 202 ALA A O 1
ATOM 1577 N N . ARG A 1 203 ? -25.252 6.255 27.534 1.00 94.50 203 ARG A N 1
ATOM 1578 C CA . ARG A 1 203 ? -25.155 5.001 26.779 1.00 94.50 203 ARG A CA 1
ATOM 1579 C C . ARG A 1 203 ? -24.828 5.261 25.310 1.00 94.50 203 ARG A C 1
ATOM 1581 O O . ARG A 1 203 ? -23.907 4.640 24.787 1.00 94.50 203 ARG A O 1
ATOM 1588 N N . ALA A 1 204 ? -25.529 6.192 24.667 1.00 93.69 204 ALA A N 1
ATOM 1589 C CA . ALA A 1 204 ? -25.284 6.577 23.281 1.00 93.69 204 ALA A CA 1
ATOM 1590 C C . ALA A 1 204 ? -23.862 7.121 23.097 1.00 93.69 204 ALA A C 1
ATOM 1592 O O . ALA A 1 204 ? -23.159 6.689 22.188 1.00 93.69 204 ALA A O 1
ATOM 1593 N N . ARG A 1 205 ? -23.402 7.979 24.016 1.00 94.62 205 ARG A N 1
ATOM 1594 C CA . ARG A 1 205 ? -22.043 8.537 24.003 1.00 94.62 205 ARG A CA 1
ATOM 1595 C C . ARG A 1 205 ? -20.954 7.470 24.127 1.00 94.62 205 ARG A C 1
ATOM 1597 O O . ARG A 1 205 ? -19.926 7.581 23.466 1.00 94.62 205 ARG A O 1
ATOM 1604 N N . VAL A 1 206 ? -21.160 6.447 24.959 1.00 95.06 206 VAL A N 1
ATOM 1605 C CA . VAL A 1 206 ? -20.240 5.300 25.032 1.00 95.06 206 VAL A CA 1
ATOM 1606 C C . VAL A 1 206 ? -20.276 4.513 23.727 1.00 95.06 206 VAL A C 1
ATOM 1608 O O . VAL A 1 206 ? -19.225 4.232 23.160 1.00 95.06 206 VAL A O 1
ATOM 1611 N N . MET A 1 207 ? -21.471 4.204 23.221 1.00 95.25 207 MET A N 1
ATOM 1612 C CA . MET A 1 207 ? -21.643 3.394 22.014 1.00 95.25 207 MET A CA 1
ATOM 1613 C C . MET A 1 207 ? -21.121 4.064 20.732 1.00 95.25 207 MET A C 1
ATOM 1615 O O . MET A 1 207 ? -20.790 3.355 19.787 1.00 95.25 207 MET A O 1
ATOM 1619 N N . SER A 1 208 ? -21.017 5.394 20.699 1.00 94.31 208 SER A N 1
ATOM 1620 C CA . SER A 1 208 ? -20.483 6.160 19.565 1.00 94.31 208 SER A CA 1
ATOM 1621 C C . SER A 1 208 ? -19.010 6.561 19.718 1.00 94.31 208 SER A C 1
ATOM 1623 O O . SER A 1 208 ? -18.524 7.387 18.950 1.00 94.31 208 SER A O 1
ATOM 1625 N N . CYS A 1 209 ? -18.312 6.096 20.759 1.00 93.62 209 CYS A N 1
ATOM 1626 C CA . CYS A 1 209 ? -16.920 6.473 20.992 1.00 93.62 209 CYS A CA 1
ATOM 1627 C C . CYS A 1 209 ? -15.971 5.563 20.203 1.00 93.62 209 CYS A C 1
ATOM 1629 O O . CYS A 1 209 ? -15.980 4.347 20.393 1.00 93.62 209 CYS A O 1
ATOM 1631 N N . ASP A 1 210 ? -15.128 6.168 19.364 1.00 91.81 210 ASP A N 1
ATOM 1632 C CA . ASP A 1 210 ? -14.161 5.467 18.502 1.00 91.81 210 ASP A CA 1
ATOM 1633 C C . ASP A 1 210 ? -12.710 5.583 18.995 1.00 91.81 210 ASP A C 1
ATOM 1635 O O . ASP A 1 210 ? -11.785 5.103 18.343 1.00 91.81 210 ASP A O 1
ATOM 1639 N N . ASP A 1 211 ? -12.496 6.219 20.151 1.00 91.50 211 ASP A N 1
ATOM 1640 C CA . ASP A 1 211 ? -11.172 6.370 20.750 1.00 91.50 211 ASP A CA 1
ATOM 1641 C C . ASP A 1 211 ? -10.929 5.295 21.828 1.00 91.50 211 ASP A C 1
ATOM 1643 O O . ASP A 1 211 ? -11.508 5.373 22.922 1.00 91.50 211 ASP A O 1
ATOM 1647 N N . PRO A 1 212 ? -10.042 4.312 21.576 1.00 90.38 212 PRO A N 1
ATOM 1648 C CA . PRO A 1 212 ? -9.753 3.251 22.535 1.00 90.38 212 PRO A CA 1
ATOM 1649 C C . PRO A 1 212 ? -9.143 3.783 23.838 1.00 90.38 212 PRO A C 1
ATOM 1651 O O . PRO A 1 212 ? -9.409 3.222 24.902 1.00 90.38 212 PRO A O 1
ATOM 1654 N N . ALA A 1 213 ? -8.375 4.879 23.801 1.00 91.38 213 ALA A N 1
ATOM 1655 C CA . ALA A 1 213 ? -7.777 5.450 25.008 1.00 91.38 213 ALA A CA 1
ATOM 1656 C C . ALA A 1 213 ? -8.846 6.072 25.920 1.00 91.38 213 ALA A C 1
ATOM 1658 O O . ALA A 1 213 ? -8.801 5.921 27.146 1.00 91.38 213 ALA A O 1
ATOM 1659 N N . THR A 1 214 ? -9.839 6.735 25.325 1.00 94.31 214 THR A N 1
ATOM 1660 C CA . THR A 1 214 ? -11.002 7.258 26.048 1.00 94.31 214 THR A CA 1
ATOM 1661 C C . THR A 1 214 ? -11.852 6.128 26.627 1.00 94.31 214 THR A C 1
ATOM 1663 O O . THR A 1 214 ? -12.155 6.161 27.822 1.00 94.31 214 THR A O 1
ATOM 1666 N N . LEU A 1 215 ? -12.160 5.089 25.842 1.00 95.00 215 LEU A N 1
ATOM 1667 C CA . LEU A 1 215 ? -12.915 3.924 26.323 1.00 95.00 215 LEU A CA 1
ATOM 1668 C C . LEU A 1 215 ? -12.207 3.206 27.479 1.00 95.00 215 LEU A C 1
ATOM 1670 O O . LEU A 1 215 ? -12.840 2.880 28.483 1.00 95.00 215 LEU A O 1
ATOM 1674 N N . GLN A 1 216 ? -10.890 3.012 27.384 1.00 94.19 216 GLN A N 1
ATOM 1675 C CA . GLN A 1 216 ? -10.094 2.416 28.456 1.00 94.19 216 GLN A CA 1
ATOM 1676 C C . GLN A 1 216 ? -10.127 3.269 29.732 1.00 94.19 216 GLN A C 1
ATOM 1678 O O . GLN A 1 216 ? -10.279 2.733 30.832 1.00 94.19 216 GLN A O 1
ATOM 1683 N N . ARG A 1 217 ? -10.020 4.598 29.609 1.00 94.31 217 ARG A N 1
ATOM 1684 C CA . ARG A 1 217 ? -10.104 5.513 30.758 1.00 94.31 217 ARG A CA 1
ATOM 1685 C C . ARG A 1 217 ? -11.470 5.430 31.434 1.00 94.31 217 ARG A C 1
ATOM 1687 O O . ARG A 1 217 ? -11.535 5.323 32.658 1.00 94.31 217 ARG A O 1
ATOM 1694 N N . TRP A 1 218 ? -12.547 5.448 30.653 1.00 96.19 218 TRP A N 1
ATOM 1695 C CA . TRP A 1 218 ? -13.908 5.301 31.169 1.00 96.19 218 TRP A CA 1
ATOM 1696 C C . TRP A 1 218 ? -14.113 3.956 31.854 1.00 96.19 218 TRP A C 1
ATOM 1698 O O . TRP A 1 218 ? -14.682 3.922 32.941 1.00 96.19 218 TRP A O 1
ATOM 1708 N N . LEU A 1 219 ? -13.589 2.870 31.280 1.00 95.00 219 LEU A N 1
ATOM 1709 C CA . LEU A 1 219 ? -13.653 1.539 31.881 1.00 95.00 219 LEU A CA 1
ATOM 1710 C C . LEU A 1 219 ? -12.962 1.511 33.248 1.00 95.00 219 LEU A C 1
ATOM 1712 O O . LEU A 1 219 ? -13.544 1.035 34.218 1.00 95.00 219 LEU A O 1
ATOM 1716 N N . MET A 1 220 ? -11.753 2.072 33.345 1.00 93.94 220 MET A N 1
ATOM 1717 C CA . MET A 1 220 ? -11.018 2.148 34.611 1.00 93.94 220 MET A CA 1
ATOM 1718 C C . MET A 1 220 ? -11.775 2.968 35.657 1.00 93.94 220 MET A C 1
ATOM 1720 O O . MET A 1 220 ? -11.932 2.524 36.792 1.00 93.94 220 MET A O 1
ATOM 1724 N N . ARG A 1 221 ? -12.300 4.140 35.289 1.00 93.69 221 ARG A N 1
ATOM 1725 C CA . ARG A 1 221 ? -13.053 4.998 36.218 1.00 93.69 221 ARG A CA 1
ATOM 1726 C C . ARG A 1 221 ? -14.371 4.376 36.644 1.00 93.69 221 ARG A C 1
ATOM 1728 O O . ARG A 1 221 ? -14.730 4.467 37.815 1.00 93.69 221 ARG A O 1
ATOM 1735 N N . ALA A 1 222 ? -1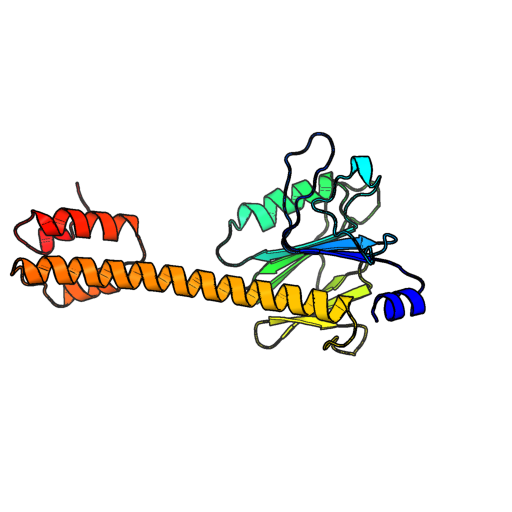5.048 3.682 35.734 1.00 94.31 222 ALA A N 1
ATOM 1736 C CA . ALA A 1 222 ? -16.283 2.966 36.018 1.00 94.31 222 ALA A CA 1
ATOM 1737 C C . ALA A 1 222 ? -16.126 1.936 37.146 1.00 94.31 222 ALA A C 1
ATOM 1739 O O . ALA A 1 222 ? -17.136 1.546 37.718 1.00 94.31 222 ALA A O 1
ATOM 1740 N N . THR A 1 223 ? -14.908 1.528 37.522 1.00 93.38 223 THR A N 1
ATOM 1741 C CA . THR A 1 223 ? -14.669 0.638 38.672 1.00 93.38 223 THR A CA 1
ATOM 1742 C C . THR A 1 223 ? -14.748 1.325 40.042 1.00 93.38 223 THR A C 1
ATOM 1744 O O . THR A 1 223 ? -15.007 0.642 41.031 1.00 93.38 223 THR A O 1
ATOM 1747 N N . SER A 1 224 ? -14.570 2.650 40.125 1.00 92.44 224 SER A N 1
ATOM 1748 C CA . SER A 1 224 ? -14.411 3.372 41.401 1.00 92.44 224 SER A CA 1
ATOM 1749 C C . SER A 1 224 ? -15.383 4.536 41.616 1.00 92.44 224 SER A C 1
ATOM 1751 O O . SER A 1 224 ? -15.783 4.784 42.751 1.00 92.44 224 SER A O 1
ATOM 1753 N N . VAL A 1 225 ? -15.808 5.230 40.556 1.00 92.75 225 VAL A N 1
ATOM 1754 C CA . VAL A 1 225 ? -16.662 6.438 40.648 1.00 92.75 225 VAL A CA 1
ATOM 1755 C C . VAL A 1 225 ? -18.090 6.142 41.107 1.00 92.75 225 VAL A C 1
ATOM 1757 O O . VAL A 1 225 ? -18.519 4.994 41.050 1.00 92.75 225 VAL A O 1
ATOM 1760 N N . SER A 1 226 ? -18.859 7.143 41.535 1.00 91.25 226 SER A N 1
ATOM 1761 C CA . SER A 1 226 ? -20.224 6.905 42.051 1.00 91.25 226 SER A CA 1
ATOM 1762 C C . SER A 1 226 ? -21.332 7.203 41.038 1.00 91.25 226 SER A C 1
ATOM 1764 O O . SER A 1 226 ? -22.497 6.922 41.306 1.00 91.25 226 SER A O 1
ATOM 1766 N N . SER A 1 227 ? -20.991 7.756 39.870 1.00 92.31 227 SER A N 1
ATOM 1767 C CA . SER A 1 227 ? -21.964 8.112 38.833 1.00 92.31 227 SER A CA 1
ATOM 1768 C C . SER A 1 227 ? -21.434 7.892 37.412 1.00 92.31 227 SER A C 1
ATOM 1770 O O . SER A 1 227 ? -20.227 7.909 37.160 1.00 92.31 227 SER A O 1
ATOM 1772 N N . ALA A 1 228 ? -22.346 7.711 36.449 1.00 90.62 228 ALA A N 1
ATOM 1773 C CA . ALA A 1 228 ? -21.989 7.585 35.035 1.00 90.62 228 ALA A CA 1
ATOM 1774 C C . ALA A 1 228 ? -21.381 8.886 34.478 1.00 90.62 228 ALA A C 1
ATOM 1776 O O . ALA A 1 228 ? -20.461 8.841 33.667 1.00 90.62 228 ALA A O 1
ATOM 1777 N N . ALA A 1 229 ? -21.847 10.049 34.944 1.00 91.19 229 ALA A N 1
ATOM 1778 C CA . ALA A 1 229 ? -21.303 11.345 34.540 1.00 91.19 229 ALA A CA 1
ATOM 1779 C C . ALA A 1 229 ? -19.826 11.498 34.940 1.00 91.19 229 ALA A C 1
ATOM 1781 O O . ALA A 1 229 ? -19.016 11.948 34.130 1.00 91.19 229 ALA A O 1
ATOM 1782 N N . GLU A 1 230 ? -19.464 11.058 36.150 1.00 90.69 230 GLU A N 1
ATOM 1783 C CA . GLU A 1 230 ? -18.069 10.998 36.591 1.00 90.69 230 GLU A CA 1
ATOM 1784 C C . GLU A 1 230 ? -17.267 10.014 35.744 1.00 90.69 230 GLU A C 1
ATOM 1786 O O . GLU A 1 230 ? -16.206 10.376 35.255 1.00 90.69 230 GLU A O 1
ATOM 1791 N N . ALA A 1 231 ? -17.768 8.798 35.501 1.00 90.75 231 ALA A N 1
ATOM 1792 C CA . ALA A 1 231 ? -17.042 7.807 34.698 1.00 90.75 231 ALA A CA 1
ATOM 1793 C C . ALA A 1 231 ? -16.675 8.342 33.305 1.00 90.75 231 ALA A C 1
ATOM 1795 O O . ALA A 1 231 ? -15.564 8.112 32.822 1.00 90.75 231 ALA A O 1
ATOM 1796 N N . LEU A 1 232 ? -17.607 9.078 32.692 1.00 92.81 232 LEU A N 1
ATOM 1797 C CA . LEU A 1 232 ? -17.534 9.559 31.314 1.00 92.81 232 LEU A CA 1
ATOM 1798 C C . LEU A 1 232 ? -17.011 11.001 31.185 1.00 92.81 232 LEU A C 1
ATOM 1800 O O . LEU A 1 232 ? -17.093 11.592 30.099 1.00 92.81 232 LEU A O 1
ATOM 1804 N N . SER A 1 233 ? -16.498 11.616 32.257 1.00 87.62 233 SER A N 1
ATOM 1805 C CA . SER A 1 233 ? -15.985 12.989 32.170 1.00 87.62 233 SER A CA 1
ATOM 1806 C C . SER A 1 233 ? -14.723 13.061 31.296 1.00 87.62 233 SER A C 1
ATOM 1808 O O . SER A 1 233 ? -13.986 12.082 31.147 1.00 87.62 233 SER A O 1
ATOM 1810 N N . VAL A 1 234 ? -14.513 14.222 30.667 1.00 70.75 234 VAL A N 1
ATOM 1811 C CA . VAL A 1 234 ? -13.387 14.479 29.748 1.00 70.75 234 VAL A CA 1
ATOM 1812 C C . VAL A 1 234 ? -12.137 14.965 30.501 1.00 70.75 234 VAL A C 1
ATOM 1814 O O . VAL A 1 234 ? -11.026 14.793 30.009 1.00 70.75 234 VAL A O 1
ATOM 1817 N N . GLU A 1 235 ? -12.305 15.518 31.704 1.00 58.28 235 GLU A N 1
ATOM 1818 C CA . GLU A 1 235 ? -11.221 16.043 32.546 1.00 58.28 235 GLU A CA 1
ATOM 1819 C C . GLU A 1 235 ? -10.648 14.988 33.517 1.00 58.28 235 GLU A C 1
ATOM 1821 O O . GLU A 1 235 ? -11.382 14.057 33.879 1.00 58.28 235 GLU A O 1
ATOM 1826 N N . PRO A 1 236 ? -9.353 15.107 33.892 1.00 49.47 236 PRO A N 1
ATOM 1827 C CA . PRO A 1 236 ? -8.674 14.206 34.828 1.00 49.47 236 PRO A CA 1
ATOM 1828 C C . PRO A 1 236 ? -9.290 14.188 36.232 1.00 49.47 236 PRO A C 1
ATOM 1830 O O . PRO A 1 236 ? -9.797 15.237 36.684 1.00 49.47 236 PRO A O 1
#

Foldseek 3Di:
DVVVVCVVVVKAKDKDAQAWEADPPDDIDGARIFMDIPDHQDPDDGDNHHYCVVVVDDTQEGEHEAEVDDCCVQVPVCQQVCLQVQHAKYWYQDLNVRDIWIWGDPDSPGSHTDTQDADVQWGADPSVCWTWHRDPSFIWIDHVPDTCDDDDVVSCVVRVSRVVVVVVSVVVVVVLVVVLQVLLVLLVVLLVVVVADQPPVLNVVSNPDSDPVLSVQLNVVSNPDDHSCRSNDPDD